Protein AF-A0A913X5A8-F1 (afdb_monomer)

Radius of gyration: 23.4 Å; Cα contacts (8 Å, |Δi|>4): 453; chains: 1; bounding box: 88×69×45 Å

Foldseek 3Di:
DDDDDDDDDDDDPDDDPDPVVVVVVCVVQLAPPDSVQAPDKDWDWAAQAVGNVDTDIAIEHEYQDPQDDVVVCPVLPPDPPQWQKKKAKDFRVVVVCCLHHFDDLVPQDLVVAFDQQDSRRWRKIWSDCDCVLPHNSVVFDVPPPHDLKIKMWIFTAGPVLVVVLVVLAAEDEPVCVVVSQVNRLCRQLPPHDNVVSCVVCVSRQKYKYFDFDDDRSHTPDTRPPTIMMIGNDPVSRSSRSNGGHYMYIYGHD

Nearest PDB structures (foldseek):
  2dff-assembly1_A  TM=2.698E-01  e=3.311E+00  Thermococcus kodakarensis KOD1
  3tca-assembly2_B  TM=2.417E-01  e=8.272E+00  Mus musculus
  1vdw-assembly1_B  TM=1.912E-01  e=5.076E+00  Pyrococcus horikoshii

Organism: Exaiptasia diaphana (NCBI:txid2652724)

Mean predicted aligned error: 9.29 Å

Solvent-accessible surface area (backbone atoms only — not comparable to full-atom values): 14338 Å² total; per-residue (Å²): 139,89,79,89,86,83,90,82,80,95,71,82,88,73,87,78,87,52,70,69,55,62,57,58,51,62,76,68,58,82,44,98,64,67,66,89,48,60,81,42,80,46,77,44,82,41,51,33,57,101,38,78,90,42,69,44,67,29,39,37,33,35,39,63,59,75,88,82,56,71,74,76,42,50,73,74,65,65,59,64,98,61,43,47,61,34,26,33,33,34,38,42,67,61,49,49,46,37,67,64,62,26,65,54,52,90,73,41,46,59,85,77,35,55,36,66,88,26,62,22,42,47,53,64,33,17,69,37,57,51,50,93,58,66,10,21,47,24,53,20,66,66,39,96,83,51,66,59,44,21,19,38,40,35,30,51,40,47,46,68,63,55,58,69,44,48,86,36,40,48,78,42,47,79,91,44,51,66,63,40,48,60,52,25,44,48,32,45,50,66,80,53,56,67,73,56,56,50,55,74,45,61,76,33,35,30,37,36,27,50,45,70,41,68,59,87,66,40,79,78,45,74,44,83,92,29,49,37,35,31,42,59,28,70,72,58,31,55,50,50,47,74,24,47,43,34,39,39,39,34,34,58,121

pLDDT: mean 83.03, std 17.66, range [28.3, 97.44]

Secondary structure (DSSP, 8-state):
------------------HHHHHHHGGG-SSSS-TT-BSSEEEEEEEETTEEEEEEEEEEEEE-SSS--GGGGTTTS---TTEEEEEEEEEHHHHHHHHHH---GGGS-GGG---SSSSS--EEEBS---TTTT-HHHHHHTSTT--SEEEEEEEEEEHHHHHHHHTTEEE--TT-HHHHHHHHHHHHSS-S-HHHHHHHTTT--EEEE--EEEETTEEEEE-TT--EEEE--HHHHHHHHHTEEEEEEEE--

Structure (mmCIF, N/CA/C/O backbone):
data_AF-A0A913X5A8-F1
#
_entry.id   AF-A0A913X5A8-F1
#
loop_
_atom_site.group_PDB
_atom_site.id
_atom_site.type_symbol
_atom_site.label_atom_id
_atom_site.label_alt_id
_atom_site.label_comp_id
_atom_site.label_asym_id
_atom_site.label_entity_id
_atom_site.label_seq_id
_atom_site.pdbx_PDB_ins_code
_atom_site.Cartn_x
_atom_site.Cartn_y
_atom_site.Cartn_z
_atom_site.occupancy
_atom_site.B_iso_or_equiv
_atom_site.auth_seq_id
_atom_site.auth_comp_id
_atom_site.auth_asym_id
_atom_site.auth_atom_id
_atom_site.pdbx_PDB_model_num
ATOM 1 N N . MET A 1 1 ? 70.054 -51.469 0.158 1.00 38.16 1 MET A N 1
ATOM 2 C CA . MET A 1 1 ? 69.053 -51.179 1.205 1.00 38.16 1 MET A CA 1
ATOM 3 C C . MET A 1 1 ? 67.739 -50.833 0.529 1.00 38.16 1 MET A C 1
ATOM 5 O O . MET A 1 1 ? 67.733 -50.028 -0.391 1.00 38.16 1 MET A O 1
ATOM 9 N N . LEU A 1 2 ? 66.689 -51.549 0.922 1.00 29.61 2 LEU A N 1
ATOM 10 C CA . LEU A 1 2 ? 65.323 -51.521 0.401 1.00 29.61 2 LEU A CA 1
ATOM 11 C C . LEU A 1 2 ? 64.505 -50.322 0.912 1.00 29.61 2 LEU A C 1
ATOM 13 O O . LEU A 1 2 ? 64.797 -49.809 1.987 1.00 29.61 2 LEU A O 1
ATOM 17 N N . SER A 1 3 ? 63.423 -50.029 0.169 1.00 28.30 3 SER A N 1
ATOM 18 C CA . SER A 1 3 ? 62.135 -49.393 0.546 1.00 28.30 3 SER A CA 1
ATOM 19 C C . SER A 1 3 ? 61.853 -48.135 -0.292 1.00 28.30 3 SER A C 1
ATOM 21 O O . SER A 1 3 ? 62.525 -47.126 -0.131 1.00 28.30 3 SER A O 1
ATOM 23 N N . ALA A 1 4 ? 60.998 -48.181 -1.330 1.00 31.98 4 ALA A N 1
ATOM 24 C CA . ALA A 1 4 ? 59.519 -48.090 -1.281 1.00 31.98 4 ALA A CA 1
ATOM 25 C C . ALA A 1 4 ? 59.065 -46.842 -0.490 1.00 31.98 4 ALA A C 1
ATOM 27 O O . ALA A 1 4 ? 59.504 -46.655 0.635 1.00 31.98 4 ALA A O 1
ATOM 28 N N . CYS A 1 5 ? 58.198 -45.931 -0.944 1.00 29.80 5 CYS A N 1
ATOM 29 C CA . CYS A 1 5 ? 56.938 -46.007 -1.695 1.00 29.80 5 CYS A CA 1
ATOM 30 C C . CYS A 1 5 ? 56.495 -44.514 -1.877 1.00 29.80 5 CYS A C 1
ATOM 32 O O . CYS A 1 5 ? 56.889 -43.690 -1.062 1.00 29.80 5 CYS A O 1
ATOM 34 N N . PHE A 1 6 ? 55.763 -43.999 -2.870 1.00 29.75 6 PHE A N 1
ATOM 35 C CA . PHE A 1 6 ? 54.337 -44.202 -3.146 1.00 29.75 6 PHE A CA 1
ATOM 36 C C . PHE A 1 6 ? 53.948 -43.268 -4.324 1.00 29.75 6 PHE A C 1
ATOM 38 O O . PHE A 1 6 ? 54.258 -42.077 -4.311 1.00 29.75 6 PHE A O 1
ATOM 45 N N . LYS A 1 7 ? 53.238 -43.789 -5.333 1.00 41.06 7 LYS A N 1
ATOM 46 C CA . LYS A 1 7 ? 52.561 -43.018 -6.399 1.00 41.06 7 LYS A CA 1
ATOM 47 C C . LYS A 1 7 ? 51.342 -42.272 -5.833 1.00 41.06 7 LYS A C 1
ATOM 49 O O . LYS A 1 7 ? 50.575 -42.893 -5.106 1.00 41.06 7 LYS A O 1
ATOM 54 N N . ARG A 1 8 ? 51.060 -41.034 -6.266 1.00 32.62 8 ARG A N 1
ATOM 55 C CA . ARG A 1 8 ? 49.700 -40.430 -6.302 1.00 32.62 8 ARG A CA 1
ATOM 56 C C . ARG A 1 8 ? 49.717 -39.209 -7.234 1.00 32.62 8 ARG A C 1
ATOM 58 O O . ARG A 1 8 ? 50.361 -38.217 -6.946 1.00 32.62 8 ARG A O 1
ATOM 65 N N . SER A 1 9 ? 49.270 -39.376 -8.477 1.00 31.27 9 SER A N 1
ATOM 66 C CA . SER A 1 9 ? 47.891 -39.150 -8.946 1.00 31.27 9 SER A CA 1
ATOM 67 C C . SER A 1 9 ? 47.577 -37.661 -9.133 1.00 31.27 9 SER A C 1
ATOM 69 O O . SER A 1 9 ? 47.145 -36.964 -8.220 1.00 31.27 9 SER A O 1
ATOM 71 N N . THR A 1 10 ? 47.779 -37.200 -10.366 1.00 39.59 10 THR A N 1
ATOM 72 C CA . THR A 1 10 ? 47.168 -36.003 -10.939 1.00 39.59 10 THR A CA 1
ATOM 73 C C . THR A 1 10 ? 45.652 -36.199 -10.975 1.00 39.59 10 THR A C 1
ATOM 75 O O . THR A 1 10 ? 45.116 -36.917 -11.818 1.00 39.59 10 THR A O 1
ATOM 78 N N . ARG A 1 11 ? 44.939 -35.574 -10.034 1.00 32.91 11 ARG A N 1
ATOM 79 C CA . ARG A 1 11 ? 43.475 -35.491 -10.047 1.00 32.91 11 ARG A CA 1
ATOM 80 C C . ARG A 1 11 ? 43.053 -34.028 -10.088 1.00 32.91 11 ARG A C 1
ATOM 82 O O . ARG A 1 11 ? 43.155 -33.295 -9.114 1.00 32.91 11 ARG A O 1
ATOM 89 N N . ILE A 1 12 ? 42.622 -33.655 -11.287 1.00 42.62 12 ILE A N 1
ATOM 90 C CA . ILE A 1 12 ? 41.703 -32.581 -11.666 1.00 42.62 12 ILE A CA 1
ATOM 91 C C . ILE A 1 12 ? 40.906 -32.041 -10.462 1.00 42.62 12 ILE A C 1
ATOM 93 O O . ILE A 1 12 ? 39.990 -32.700 -9.976 1.00 42.62 12 ILE A O 1
ATOM 97 N N . LEU A 1 13 ? 41.209 -30.815 -10.031 1.00 31.08 13 LEU A N 1
ATOM 98 C CA . LEU A 1 13 ? 40.337 -30.007 -9.175 1.00 31.08 13 LEU A CA 1
ATOM 99 C C . LEU A 1 13 ? 39.397 -29.187 -10.071 1.00 31.08 13 LEU A C 1
ATOM 101 O O . LEU A 1 13 ? 39.542 -27.982 -10.251 1.00 31.08 13 LEU A O 1
ATOM 105 N N . ARG A 1 14 ? 38.422 -29.878 -10.670 1.00 42.50 14 ARG A N 1
ATOM 106 C CA . ARG A 1 14 ? 37.129 -29.279 -11.016 1.00 42.50 14 ARG A CA 1
ATOM 107 C C . ARG A 1 14 ? 36.223 -29.453 -9.798 1.00 42.50 14 ARG A C 1
ATOM 109 O O . ARG A 1 14 ? 36.239 -30.509 -9.178 1.00 42.50 14 ARG A O 1
ATOM 116 N N . HIS A 1 15 ? 35.418 -28.430 -9.529 1.00 41.12 15 HIS A N 1
ATOM 117 C CA . HIS A 1 15 ? 34.423 -28.312 -8.456 1.00 41.12 15 HIS A CA 1
ATOM 118 C C . HIS A 1 15 ? 34.935 -27.908 -7.071 1.00 41.12 15 HIS A C 1
ATOM 120 O O . HIS A 1 15 ? 35.281 -28.738 -6.239 1.00 41.12 15 HIS A O 1
ATOM 126 N N . ARG A 1 16 ? 34.822 -26.603 -6.795 1.00 40.53 16 ARG A N 1
ATOM 127 C CA . ARG A 1 16 ? 33.947 -26.050 -5.742 1.00 40.53 16 ARG A CA 1
ATOM 128 C C . ARG A 1 16 ? 33.899 -24.524 -5.888 1.00 40.53 16 ARG A C 1
ATOM 130 O O . ARG A 1 16 ? 34.470 -23.779 -5.102 1.00 40.53 16 ARG A O 1
ATOM 137 N N . PHE A 1 17 ? 33.211 -24.058 -6.932 1.00 40.94 17 PHE A N 1
ATOM 138 C CA . PHE A 1 17 ? 32.660 -22.703 -6.921 1.00 40.94 17 PHE A CA 1
ATOM 139 C C . PHE A 1 17 ? 31.519 -22.716 -5.896 1.00 40.94 17 PHE A C 1
ATOM 141 O O . PHE A 1 17 ? 30.444 -23.257 -6.143 1.00 40.94 17 PHE A O 1
ATOM 148 N N . ASN A 1 18 ? 31.833 -22.259 -4.684 1.00 46.66 18 ASN A N 1
ATOM 149 C CA . ASN A 1 18 ? 30.954 -22.287 -3.521 1.00 46.66 18 ASN A CA 1
ATOM 150 C C . ASN A 1 18 ? 29.779 -21.316 -3.702 1.00 46.66 18 ASN A C 1
ATOM 152 O O . ASN A 1 18 ? 29.989 -20.118 -3.890 1.00 46.66 18 ASN A O 1
ATOM 156 N N . ALA A 1 19 ? 28.552 -21.813 -3.524 1.00 49.38 19 ALA A N 1
ATOM 157 C CA . ALA A 1 19 ? 27.322 -21.016 -3.434 1.00 49.38 19 ALA A CA 1
ATOM 158 C C . ALA A 1 19 ? 27.412 -19.875 -2.394 1.00 49.38 19 ALA A C 1
ATOM 160 O O . ALA A 1 19 ? 26.776 -18.833 -2.537 1.00 49.38 19 ALA A O 1
ATOM 161 N N . THR A 1 20 ? 28.279 -20.027 -1.392 1.00 48.91 20 THR A N 1
ATOM 162 C CA . THR A 1 20 ? 28.585 -19.034 -0.354 1.00 48.91 20 THR A CA 1
ATOM 163 C C . THR A 1 20 ? 29.270 -17.769 -0.891 1.00 48.91 20 THR A C 1
ATOM 165 O O . THR A 1 20 ? 29.107 -16.697 -0.312 1.00 48.91 20 THR A O 1
ATOM 168 N N . PHE A 1 21 ? 30.020 -17.853 -1.997 1.00 47.34 21 PHE A N 1
ATOM 169 C CA . PHE A 1 21 ? 30.660 -16.686 -2.620 1.00 47.34 21 PHE A CA 1
ATOM 170 C C . PHE A 1 21 ? 29.647 -15.856 -3.418 1.00 47.34 21 PHE A C 1
ATOM 172 O O . PHE A 1 21 ? 29.598 -14.638 -3.275 1.00 47.34 21 PHE A O 1
ATOM 179 N N . SER A 1 22 ? 28.750 -16.513 -4.158 1.00 46.88 22 SER A N 1
ATOM 180 C CA . SER A 1 22 ? 27.609 -15.856 -4.809 1.00 46.88 22 SER A CA 1
ATOM 181 C C . SER A 1 22 ? 26.658 -15.207 -3.796 1.00 46.88 22 SER A C 1
ATOM 183 O O . SER A 1 22 ? 26.114 -14.143 -4.067 1.00 46.88 22 SER A O 1
ATOM 185 N N . GLN A 1 23 ? 26.496 -15.796 -2.607 1.00 46.88 23 GLN A N 1
ATOM 186 C CA . GLN A 1 23 ? 25.695 -15.217 -1.524 1.00 46.88 23 GLN A CA 1
ATOM 187 C C . GLN A 1 23 ? 26.364 -13.986 -0.881 1.00 46.88 23 GLN A C 1
ATOM 189 O O . GLN A 1 23 ? 25.667 -13.039 -0.527 1.00 46.88 23 GLN A O 1
ATOM 194 N N . LYS A 1 24 ? 27.704 -13.951 -0.801 1.00 39.47 24 LYS A N 1
ATOM 195 C CA . LYS A 1 24 ? 28.478 -12.765 -0.381 1.00 39.47 24 LYS A CA 1
ATOM 196 C C . LYS A 1 24 ? 28.595 -11.680 -1.458 1.00 39.47 24 LYS A C 1
ATOM 198 O O . LYS A 1 24 ? 28.751 -10.520 -1.115 1.00 39.47 24 LYS A O 1
ATOM 203 N N . LEU A 1 25 ? 28.481 -12.002 -2.745 1.00 43.91 25 LEU A N 1
ATOM 204 C CA . LEU A 1 25 ? 28.401 -10.980 -3.800 1.00 43.91 25 LEU A CA 1
ATOM 205 C C . LEU A 1 25 ? 27.026 -10.293 -3.842 1.00 43.91 25 LEU A C 1
ATOM 207 O O . LEU A 1 25 ? 26.947 -9.101 -4.128 1.00 43.91 25 LEU A O 1
ATOM 211 N N . ARG A 1 26 ? 25.950 -10.995 -3.452 1.00 46.06 26 ARG A N 1
ATOM 212 C CA . ARG A 1 26 ? 24.616 -10.389 -3.277 1.00 46.06 26 ARG A CA 1
ATOM 213 C C . ARG A 1 26 ? 24.574 -9.312 -2.186 1.00 46.06 26 ARG A C 1
ATOM 215 O O . ARG A 1 26 ? 23.684 -8.473 -2.227 1.00 46.06 26 ARG A O 1
ATOM 222 N N . SER A 1 27 ? 25.533 -9.276 -1.254 1.00 45.47 27 SER A N 1
ATOM 223 C CA . SER A 1 27 ? 25.618 -8.197 -0.256 1.00 45.47 27 SER A CA 1
ATOM 224 C C . SER A 1 27 ? 26.239 -6.896 -0.785 1.00 45.47 27 SER A C 1
ATOM 226 O O . SER A 1 27 ? 26.357 -5.943 -0.021 1.00 45.47 27 SER A O 1
ATOM 228 N N . CYS A 1 28 ? 26.614 -6.829 -2.069 1.00 53.62 28 CYS A N 1
ATOM 229 C CA . CYS A 1 28 ? 27.176 -5.625 -2.692 1.00 53.62 28 CYS A CA 1
ATOM 230 C C . CYS A 1 28 ? 26.371 -5.099 -3.889 1.00 53.62 28 CYS A C 1
ATOM 232 O O . CYS A 1 28 ? 26.734 -4.053 -4.418 1.00 53.62 28 CYS A O 1
ATOM 234 N N . ALA A 1 29 ? 25.289 -5.771 -4.295 1.00 69.06 29 ALA A N 1
ATOM 235 C CA . ALA A 1 29 ? 24.478 -5.318 -5.422 1.00 69.06 29 ALA A CA 1
ATOM 236 C C . ALA A 1 29 ? 23.751 -4.000 -5.092 1.00 69.06 29 ALA A C 1
ATOM 238 O O . ALA A 1 29 ? 23.175 -3.819 -4.003 1.00 69.06 29 ALA A O 1
ATOM 239 N N . ARG A 1 30 ? 23.793 -3.055 -6.034 1.00 83.88 30 ARG A N 1
ATOM 240 C CA . ARG A 1 30 ? 23.154 -1.740 -5.919 1.00 83.88 30 ARG A CA 1
ATOM 241 C C . ARG A 1 30 ? 21.631 -1.825 -5.986 1.00 83.88 30 ARG A C 1
ATOM 243 O O . ARG A 1 30 ? 20.974 -1.054 -5.288 1.00 83.88 30 ARG A O 1
ATOM 250 N N . PHE A 1 31 ? 21.104 -2.754 -6.779 1.00 91.19 31 PHE A N 1
ATOM 251 C CA . PHE A 1 31 ? 19.675 -2.988 -6.985 1.00 91.19 31 PHE A CA 1
ATOM 252 C C . PHE A 1 31 ? 19.348 -4.481 -6.865 1.00 91.19 31 PHE A C 1
ATOM 254 O O . PHE A 1 31 ? 20.213 -5.314 -7.145 1.00 91.19 31 PHE A O 1
ATOM 261 N N . PRO A 1 32 ? 18.111 -4.841 -6.480 1.00 91.56 32 PRO A N 1
ATOM 262 C CA . PRO A 1 32 ? 17.716 -6.241 -6.323 1.00 91.56 32 PRO A CA 1
ATOM 263 C C . PRO A 1 32 ? 17.546 -6.990 -7.656 1.00 91.56 32 PRO A C 1
ATOM 265 O O . PRO A 1 32 ? 17.682 -8.214 -7.691 1.00 91.56 32 PRO A O 1
ATOM 268 N N . TYR A 1 33 ? 17.298 -6.278 -8.761 1.00 91.62 33 TYR A N 1
ATOM 269 C CA . TYR A 1 33 ? 17.063 -6.862 -10.086 1.00 91.62 33 TYR A CA 1
ATOM 270 C C . TYR A 1 33 ? 17.846 -6.116 -11.165 1.00 91.62 33 TYR A C 1
ATOM 272 O O . TYR A 1 33 ? 17.836 -4.892 -11.149 1.00 91.62 33 TYR A O 1
ATOM 280 N N . GLN A 1 34 ? 18.469 -6.853 -12.100 1.00 88.75 34 GLN A N 1
ATOM 281 C CA . GLN A 1 34 ? 19.196 -6.333 -13.279 1.00 88.75 34 GLN A CA 1
ATOM 282 C C . GLN A 1 34 ? 19.950 -5.028 -12.988 1.00 88.75 34 GLN A C 1
ATOM 284 O O . GLN A 1 34 ? 19.584 -3.956 -13.469 1.00 88.75 34 GLN A O 1
ATOM 289 N N . GLU A 1 35 ? 20.974 -5.120 -12.141 1.00 83.94 35 GLU A N 1
ATOM 290 C CA . GLU A 1 35 ? 21.741 -3.972 -11.647 1.00 83.94 35 GLU A CA 1
ATOM 291 C C . GLU A 1 35 ? 22.325 -3.106 -12.774 1.00 83.94 35 GLU A C 1
ATOM 293 O O . GLU A 1 35 ? 22.435 -1.890 -12.634 1.00 83.94 35 GLU A O 1
ATOM 298 N N . GLU A 1 36 ? 22.645 -3.720 -13.910 1.00 86.31 36 GLU A N 1
ATOM 299 C CA . GLU A 1 36 ? 23.131 -3.073 -15.124 1.00 86.31 36 GLU A CA 1
ATOM 300 C C . GLU A 1 36 ? 22.079 -2.203 -15.836 1.00 86.31 36 GLU A C 1
ATOM 302 O O . GLU A 1 36 ? 22.432 -1.347 -16.649 1.00 86.31 36 GLU A O 1
ATOM 307 N N . ASN A 1 37 ? 20.791 -2.402 -15.547 1.00 90.38 37 ASN A N 1
ATOM 308 C CA . ASN A 1 37 ? 19.682 -1.776 -16.258 1.00 90.38 37 ASN A CA 1
ATOM 309 C C . ASN A 1 37 ? 19.129 -0.567 -15.492 1.00 90.38 37 ASN A C 1
ATOM 311 O O . ASN A 1 37 ? 18.049 -0.600 -14.902 1.00 90.38 37 ASN A O 1
ATOM 315 N N . VAL A 1 38 ? 19.920 0.503 -15.477 1.00 91.75 38 VAL A N 1
ATOM 316 C CA . VAL A 1 38 ? 19.599 1.776 -14.820 1.00 91.75 38 VAL A CA 1
ATOM 317 C C . VAL A 1 38 ? 18.923 2.747 -15.790 1.00 91.75 38 VAL A C 1
ATOM 319 O O . VAL A 1 38 ? 19.318 2.864 -16.950 1.00 91.75 38 VAL A O 1
ATOM 322 N N . GLY A 1 39 ? 17.922 3.484 -15.300 1.00 90.38 39 GLY A N 1
ATOM 323 C CA . GLY A 1 39 ? 17.240 4.553 -16.037 1.00 90.38 39 GLY A CA 1
ATOM 324 C C . GLY A 1 39 ? 16.284 4.053 -17.121 1.00 90.38 39 GLY A C 1
ATOM 325 O O . GLY A 1 39 ? 15.746 4.849 -17.889 1.00 90.38 39 GLY A O 1
ATOM 326 N N . LYS A 1 40 ? 16.065 2.737 -17.210 1.00 91.81 40 LYS A N 1
ATOM 327 C CA . LYS A 1 40 ? 15.179 2.115 -18.195 1.00 91.81 40 LYS A CA 1
ATOM 328 C C . LYS A 1 40 ? 14.258 1.109 -17.528 1.00 91.81 40 LYS A C 1
ATOM 330 O O . LYS A 1 40 ? 14.665 0.350 -16.656 1.00 91.81 40 LYS A O 1
ATOM 335 N N . TRP A 1 41 ? 13.013 1.106 -17.989 1.00 93.31 41 TRP A N 1
ATOM 336 C CA . TRP A 1 41 ? 12.017 0.122 -17.591 1.00 93.31 41 TRP A CA 1
ATOM 337 C C . TRP A 1 41 ? 12.339 -1.246 -18.193 1.00 93.31 41 TRP A C 1
ATOM 339 O O . TRP A 1 41 ? 12.631 -1.346 -19.387 1.00 93.31 41 TRP A O 1
ATOM 349 N N . PHE A 1 42 ? 12.211 -2.292 -17.387 1.00 94.44 42 PHE A N 1
ATOM 350 C CA . PHE A 1 42 ? 12.271 -3.686 -17.818 1.00 94.44 42 PHE A CA 1
ATOM 351 C C . PHE A 1 42 ? 11.217 -4.518 -17.098 1.00 94.44 42 PHE A C 1
ATOM 353 O O . PHE A 1 42 ? 10.675 -4.101 -16.083 1.00 94.44 42 PHE A O 1
ATOM 360 N N . THR A 1 43 ? 10.911 -5.698 -17.623 1.00 95.06 43 THR A N 1
ATOM 361 C CA . THR A 1 43 ? 9.919 -6.598 -17.030 1.00 95.06 43 THR A CA 1
ATOM 362 C C . THR A 1 43 ? 10.591 -7.783 -16.361 1.00 95.06 43 THR A C 1
ATOM 364 O O . THR A 1 43 ? 11.573 -8.329 -16.874 1.00 95.06 43 THR A O 1
ATOM 367 N N . LYS A 1 44 ? 10.029 -8.231 -15.240 1.00 94.94 44 LYS A N 1
ATOM 368 C CA . LYS A 1 44 ? 10.438 -9.456 -14.563 1.00 94.94 44 LYS A CA 1
ATOM 369 C C . LYS A 1 44 ? 9.235 -10.359 -14.339 1.00 94.94 44 LYS A C 1
ATOM 371 O O . LYS A 1 44 ? 8.254 -9.945 -13.731 1.00 94.94 44 LYS A O 1
ATOM 376 N N . GLU A 1 45 ? 9.340 -11.593 -14.814 1.00 94.75 45 GLU A N 1
ATOM 377 C CA . GLU A 1 45 ? 8.390 -12.650 -14.478 1.00 94.75 45 GLU A CA 1
ATOM 378 C C . GLU A 1 45 ? 8.758 -13.238 -13.120 1.00 94.75 45 GLU A C 1
ATOM 380 O O . GLU A 1 45 ? 9.903 -13.653 -12.895 1.00 94.75 45 GLU A O 1
ATOM 385 N N . ILE A 1 46 ? 7.796 -13.224 -12.205 1.00 92.69 46 ILE A N 1
ATOM 386 C CA . ILE A 1 46 ? 7.960 -13.686 -10.830 1.00 92.69 46 ILE A CA 1
ATOM 387 C C . ILE A 1 46 ? 6.739 -14.538 -10.478 1.00 92.69 46 ILE A C 1
ATOM 389 O O . ILE A 1 46 ? 5.616 -14.115 -10.763 1.00 92.69 46 ILE A O 1
ATOM 393 N N . PRO A 1 47 ? 6.918 -15.733 -9.888 1.00 92.31 47 PRO A N 1
ATOM 394 C CA . PRO A 1 47 ? 5.802 -16.530 -9.394 1.00 92.31 47 PRO A CA 1
ATOM 395 C C . PRO A 1 47 ? 4.921 -15.725 -8.441 1.00 92.31 47 PRO A C 1
ATOM 397 O O . PRO A 1 47 ? 5.422 -14.945 -7.629 1.00 92.31 47 PRO A O 1
ATOM 400 N N . ILE A 1 48 ? 3.611 -15.921 -8.524 1.00 88.81 48 ILE A N 1
ATOM 401 C CA . ILE A 1 48 ? 2.690 -15.306 -7.576 1.00 88.81 48 ILE A CA 1
ATOM 402 C C . ILE A 1 48 ? 2.888 -16.003 -6.215 1.00 88.81 48 ILE A C 1
ATOM 404 O O . ILE A 1 48 ? 2.835 -17.236 -6.136 1.00 88.81 48 ILE A O 1
ATOM 408 N N . PRO A 1 49 ? 3.119 -15.251 -5.124 1.00 84.12 49 PRO A N 1
ATOM 409 C CA . PRO A 1 49 ? 3.109 -15.777 -3.771 1.00 84.12 49 PRO A CA 1
ATOM 410 C C . PRO A 1 49 ? 1.837 -16.587 -3.528 1.00 84.12 49 PRO A C 1
ATOM 412 O O . PRO A 1 49 ? 0.741 -16.175 -3.900 1.00 84.12 49 PRO A O 1
ATOM 415 N N . HIS A 1 50 ? 1.985 -17.765 -2.925 1.00 80.50 50 HIS A N 1
ATOM 416 C CA . HIS A 1 50 ? 0.883 -18.700 -2.655 1.00 80.50 50 HIS A CA 1
ATOM 417 C C . HIS A 1 50 ? 0.205 -19.323 -3.893 1.00 80.50 50 HIS A C 1
ATOM 419 O O . HIS A 1 50 ? -0.727 -20.108 -3.731 1.00 80.50 50 HIS A O 1
ATOM 425 N N . ASP A 1 51 ? 0.688 -19.047 -5.108 1.00 85.31 51 ASP A N 1
ATOM 426 C CA . ASP A 1 51 ? 0.200 -19.642 -6.356 1.00 85.31 51 ASP A CA 1
ATOM 427 C C . ASP A 1 51 ? 1.373 -19.871 -7.335 1.00 85.31 51 ASP A C 1
ATOM 429 O O . ASP A 1 51 ? 1.514 -19.172 -8.341 1.00 85.31 51 ASP A O 1
ATOM 433 N N . PRO A 1 52 ? 2.264 -20.841 -7.042 1.00 78.06 52 PRO A N 1
ATOM 434 C CA . PRO A 1 52 ? 3.531 -21.003 -7.759 1.00 78.06 52 PRO A CA 1
ATOM 435 C C . PRO A 1 52 ? 3.368 -21.484 -9.208 1.00 78.06 52 PRO A C 1
ATOM 437 O O . PRO A 1 52 ? 4.347 -21.522 -9.951 1.00 78.06 52 PRO A O 1
ATOM 440 N N . PHE A 1 53 ? 2.157 -21.878 -9.609 1.00 86.31 53 PHE A N 1
ATOM 441 C CA . PHE A 1 53 ? 1.844 -22.289 -10.977 1.00 86.31 53 PHE A CA 1
ATOM 442 C C . PHE A 1 53 ? 1.573 -21.100 -11.899 1.00 86.31 53 PHE A C 1
ATOM 444 O O . PHE A 1 53 ? 1.603 -21.257 -13.119 1.00 86.31 53 PHE A O 1
ATOM 451 N N . HIS A 1 54 ? 1.343 -19.918 -11.327 1.00 87.88 54 HIS A N 1
ATOM 452 C CA . HIS A 1 54 ? 1.125 -18.688 -12.064 1.00 87.88 54 HIS A CA 1
ATOM 453 C C . HIS A 1 54 ? 2.291 -17.730 -11.839 1.00 87.88 54 HIS A C 1
ATOM 455 O O . HIS A 1 54 ? 2.817 -17.585 -10.735 1.00 87.88 54 HIS A O 1
ATOM 461 N N . VAL A 1 55 ? 2.688 -17.051 -12.908 1.00 91.69 55 VAL A N 1
ATOM 462 C CA . VAL A 1 55 ? 3.662 -15.961 -12.858 1.00 91.69 55 VAL A CA 1
ATOM 463 C C . VAL A 1 55 ? 2.943 -14.646 -13.107 1.00 91.69 55 VAL A C 1
ATOM 465 O O . VAL A 1 55 ? 2.011 -14.578 -13.908 1.00 91.69 55 VAL A O 1
ATOM 468 N N . ARG A 1 56 ? 3.387 -13.597 -12.423 1.00 92.69 56 ARG A N 1
ATOM 469 C CA . ARG A 1 56 ? 3.043 -12.214 -12.744 1.00 92.69 56 ARG A CA 1
ATOM 470 C C . ARG A 1 56 ? 4.230 -11.533 -13.406 1.00 92.69 56 ARG A C 1
ATOM 472 O O . ARG A 1 56 ? 5.386 -11.836 -13.104 1.00 92.69 56 ARG A O 1
ATOM 479 N N . THR A 1 57 ? 3.928 -10.579 -14.271 1.00 94.06 57 THR A N 1
ATOM 480 C CA . THR A 1 57 ? 4.927 -9.718 -14.899 1.00 94.06 57 THR A CA 1
ATOM 481 C C . THR A 1 57 ? 4.945 -8.388 -14.170 1.00 94.06 57 THR A C 1
ATOM 483 O O . THR A 1 57 ? 3.942 -7.683 -14.166 1.00 94.06 57 THR A O 1
ATOM 486 N N . ILE A 1 58 ? 6.084 -8.044 -13.575 1.00 94.56 58 ILE A N 1
ATOM 487 C CA . ILE A 1 58 ? 6.276 -6.777 -12.864 1.00 94.56 58 ILE A CA 1
ATOM 488 C C . ILE A 1 58 ? 7.169 -5.870 -13.700 1.00 94.56 58 ILE A C 1
ATOM 490 O O . ILE A 1 58 ? 8.234 -6.297 -14.158 1.00 94.56 58 ILE A O 1
ATOM 494 N N . ASN A 1 59 ? 6.763 -4.615 -13.878 1.00 95.31 59 ASN A N 1
ATOM 495 C CA . ASN A 1 59 ? 7.609 -3.589 -14.478 1.00 95.31 59 ASN A CA 1
ATOM 496 C C . ASN A 1 59 ? 8.560 -3.024 -13.421 1.00 95.31 59 ASN A C 1
ATOM 498 O O . ASN A 1 59 ? 8.142 -2.621 -12.341 1.00 95.31 59 ASN A O 1
ATOM 502 N N . ILE A 1 60 ? 9.848 -2.968 -13.723 1.00 95.31 60 ILE A N 1
ATOM 503 C CA . ILE A 1 60 ? 10.883 -2.530 -12.793 1.00 9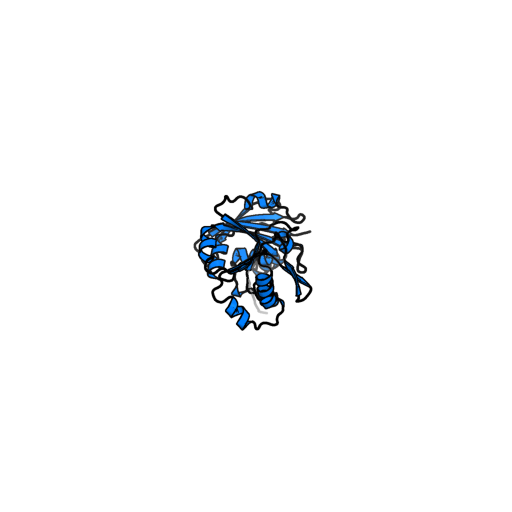5.31 60 ILE A CA 1
ATOM 504 C C . ILE A 1 60 ? 11.667 -1.376 -13.408 1.00 95.31 60 ILE A C 1
ATOM 506 O O . ILE A 1 60 ? 12.011 -1.405 -14.592 1.00 95.31 60 ILE A O 1
ATOM 510 N N . LEU A 1 61 ? 11.960 -0.372 -12.584 1.00 94.31 61 LEU A N 1
ATOM 511 C CA . LEU A 1 61 ? 12.845 0.739 -12.908 1.00 94.31 61 LEU A CA 1
ATOM 512 C C . LEU A 1 61 ? 13.883 0.913 -11.798 1.00 94.31 61 LEU A C 1
ATOM 514 O O . LEU A 1 61 ? 13.532 1.140 -10.642 1.00 94.31 61 LEU A O 1
ATOM 518 N N . ASN A 1 62 ? 15.161 0.861 -12.165 1.00 94.25 62 ASN A N 1
ATOM 519 C CA . ASN A 1 62 ? 16.264 1.176 -11.263 1.00 94.25 62 ASN A CA 1
ATOM 520 C C . ASN A 1 62 ? 16.748 2.606 -11.510 1.00 94.25 62 ASN A C 1
ATOM 522 O O . ASN A 1 62 ? 17.085 2.955 -12.643 1.00 94.25 62 ASN A O 1
ATOM 526 N N . LEU A 1 63 ? 16.838 3.416 -10.458 1.00 91.81 63 LEU A N 1
ATOM 527 C CA . LEU A 1 63 ? 17.275 4.807 -10.524 1.00 91.81 63 LEU A CA 1
ATOM 528 C C . LEU A 1 63 ? 18.432 5.090 -9.579 1.00 91.81 63 LEU A C 1
ATOM 530 O O . LEU A 1 63 ? 18.483 4.663 -8.424 1.00 91.81 63 LEU A O 1
ATOM 534 N N . THR A 1 64 ? 19.362 5.876 -10.095 1.00 87.50 64 THR A N 1
ATOM 535 C CA . THR A 1 64 ? 20.573 6.316 -9.401 1.00 87.50 64 THR A CA 1
ATOM 536 C C . THR A 1 64 ? 20.513 7.786 -9.011 1.00 87.50 64 THR A C 1
ATOM 538 O O . THR A 1 64 ? 21.424 8.283 -8.357 1.00 87.50 64 THR A O 1
ATOM 541 N N . GLU A 1 65 ? 19.466 8.469 -9.467 1.00 72.50 65 GLU A N 1
ATOM 542 C CA . GLU A 1 65 ? 19.251 9.903 -9.338 1.00 72.50 65 GLU A CA 1
ATOM 543 C C . GLU A 1 65 ? 18.514 10.251 -8.033 1.00 72.50 65 GLU A C 1
ATOM 545 O O . GLU A 1 65 ? 18.286 9.400 -7.167 1.00 72.50 65 GLU A O 1
ATOM 550 N N . LYS A 1 66 ? 18.171 11.536 -7.871 1.00 73.75 66 LYS A N 1
ATOM 551 C CA . LYS A 1 66 ? 17.344 12.029 -6.761 1.00 73.75 66 LYS A CA 1
ATOM 552 C C . LYS A 1 66 ? 15.942 11.394 -6.776 1.00 73.75 66 LYS A C 1
ATOM 554 O O . LYS A 1 66 ? 15.597 10.633 -7.672 1.00 73.75 66 LYS A O 1
ATOM 559 N N . CYS A 1 67 ? 15.168 11.691 -5.725 1.00 78.75 67 CYS A N 1
ATOM 560 C CA . CYS A 1 67 ? 13.779 11.253 -5.561 1.00 78.75 67 CYS A CA 1
ATOM 561 C C . CYS A 1 67 ? 13.012 11.356 -6.895 1.00 78.75 67 CYS A C 1
ATOM 563 O O . CYS A 1 67 ? 13.038 12.437 -7.485 1.00 78.75 67 CYS A O 1
ATOM 565 N N . PRO A 1 68 ? 12.365 10.274 -7.359 1.00 86.00 68 PRO A N 1
ATOM 566 C CA . PRO A 1 68 ? 11.608 10.298 -8.598 1.00 86.00 68 PRO A CA 1
ATOM 567 C C . PRO A 1 68 ? 10.381 11.201 -8.457 1.00 86.00 68 PRO A C 1
ATOM 569 O O . PRO A 1 68 ? 9.895 11.430 -7.349 1.00 86.00 68 PRO A O 1
ATOM 572 N N . ASP A 1 69 ? 9.905 11.702 -9.588 1.00 85.94 69 ASP A N 1
ATOM 573 C CA . ASP A 1 69 ? 8.717 12.544 -9.726 1.00 85.94 69 ASP A CA 1
ATOM 574 C C . ASP A 1 69 ? 7.535 11.757 -10.311 1.00 85.94 69 ASP A C 1
ATOM 576 O O . ASP A 1 69 ? 7.662 10.583 -10.658 1.00 85.94 69 ASP A O 1
ATOM 580 N N . ALA A 1 70 ? 6.372 12.397 -10.441 1.00 83.62 70 ALA A N 1
ATOM 581 C CA . ALA A 1 70 ? 5.184 11.766 -11.016 1.00 83.62 70 ALA A CA 1
ATOM 582 C C . ALA A 1 70 ? 5.399 11.273 -12.463 1.00 83.62 70 ALA A C 1
ATOM 584 O O . ALA A 1 70 ? 4.898 10.206 -12.832 1.00 83.62 70 ALA A O 1
ATOM 585 N N . ASP A 1 71 ? 6.198 11.985 -13.264 1.00 85.81 71 ASP A N 1
ATOM 586 C CA . ASP A 1 71 ? 6.492 11.622 -14.656 1.00 85.81 71 ASP A CA 1
ATOM 587 C C . ASP A 1 71 ? 7.218 10.278 -14.759 1.00 85.81 71 ASP A C 1
ATOM 589 O O . ASP A 1 71 ? 6.929 9.471 -15.654 1.00 85.81 71 ASP A O 1
ATOM 593 N N . THR A 1 72 ? 8.084 9.979 -13.790 1.00 85.75 72 THR A N 1
ATOM 594 C CA . THR A 1 72 ? 8.727 8.668 -13.642 1.00 85.75 72 THR A CA 1
ATOM 595 C C . THR A 1 72 ? 7.693 7.540 -13.587 1.00 85.75 72 THR A C 1
ATOM 597 O O . THR A 1 72 ? 7.877 6.492 -14.212 1.00 85.75 72 THR A O 1
ATOM 600 N N . PHE A 1 73 ? 6.575 7.764 -12.894 1.00 86.06 73 PHE A N 1
ATOM 601 C CA . PHE A 1 73 ? 5.501 6.787 -12.711 1.00 86.06 73 PHE A CA 1
ATOM 602 C C . PHE A 1 73 ? 4.424 6.865 -13.792 1.00 86.06 73 PHE A C 1
ATOM 604 O O . PHE A 1 73 ? 3.506 6.054 -13.770 1.00 86.06 73 PHE A O 1
ATOM 611 N N . SER A 1 74 ? 4.535 7.749 -14.787 1.00 81.25 74 SER A N 1
ATOM 612 C CA . SER A 1 74 ? 3.520 7.940 -15.838 1.00 81.25 74 SER A CA 1
ATOM 613 C C . SER A 1 74 ? 3.101 6.650 -16.561 1.00 81.25 74 SER A C 1
ATOM 615 O O . SER A 1 74 ? 1.954 6.519 -16.979 1.00 81.25 74 SER A O 1
ATOM 617 N N . LYS A 1 75 ? 3.996 5.660 -16.699 1.00 72.12 75 LYS A N 1
ATOM 618 C CA . LYS A 1 75 ? 3.649 4.324 -17.227 1.00 72.12 75 LYS A CA 1
ATOM 619 C C . LYS A 1 75 ? 2.826 3.489 -16.243 1.00 72.12 75 LYS A C 1
ATOM 621 O O . LYS A 1 75 ? 1.895 2.808 -16.664 1.00 72.12 75 LYS A O 1
ATOM 626 N N . ALA A 1 76 ? 3.161 3.548 -14.958 1.00 70.00 76 ALA A N 1
ATOM 627 C CA . ALA A 1 76 ? 2.461 2.842 -13.889 1.00 70.00 76 ALA A CA 1
ATOM 628 C C . ALA A 1 76 ? 1.129 3.525 -13.523 1.00 70.00 76 ALA A C 1
ATOM 630 O O . ALA A 1 76 ? 0.183 2.856 -13.136 1.00 70.00 76 ALA A O 1
ATOM 631 N N . LEU A 1 77 ? 1.011 4.835 -13.737 1.00 74.06 77 LEU A N 1
ATOM 632 C CA . LEU A 1 77 ? -0.209 5.623 -13.544 1.00 74.06 77 LEU A CA 1
ATOM 633 C C . LEU A 1 77 ? -1.240 5.429 -14.666 1.00 74.06 77 LEU A C 1
ATOM 635 O O . LEU A 1 77 ? -2.396 5.813 -14.523 1.00 74.06 77 LEU A O 1
ATOM 639 N N . LYS A 1 78 ? -0.856 4.804 -15.786 1.00 68.88 78 LYS A N 1
ATOM 640 C CA . LYS A 1 78 ? -1.802 4.408 -16.833 1.00 68.88 78 LYS A CA 1
ATOM 641 C C . LYS A 1 78 ? -2.603 3.190 -16.372 1.00 68.88 78 LYS A C 1
ATOM 643 O O . LYS A 1 78 ? -2.163 2.045 -16.494 1.00 68.88 78 LYS A O 1
ATOM 648 N N . GLY A 1 79 ? -3.799 3.458 -15.874 1.00 59.62 79 GLY A N 1
ATOM 649 C CA . GLY A 1 79 ? -4.896 2.519 -15.689 1.00 59.62 79 GLY A CA 1
ATOM 650 C C . GLY A 1 79 ? -6.169 3.331 -15.866 1.00 59.62 79 GLY A C 1
ATOM 651 O O . GLY A 1 79 ? -6.304 4.369 -15.235 1.00 59.62 79 GLY A O 1
ATOM 652 N N . GLY A 1 80 ? -7.046 2.943 -16.794 1.00 64.81 80 GLY A N 1
ATOM 653 C CA . GLY A 1 80 ? -8.343 3.616 -16.924 1.00 64.81 80 GLY A CA 1
ATOM 654 C C . GLY A 1 80 ? -9.181 3.456 -15.650 1.00 64.81 80 GLY A C 1
ATOM 655 O O . GLY A 1 80 ? -8.769 2.758 -14.725 1.00 64.81 80 GLY A O 1
ATOM 656 N N . ASP A 1 81 ? -10.392 4.009 -15.650 1.00 76.88 81 ASP A N 1
ATOM 657 C CA . ASP A 1 81 ? -11.309 4.098 -14.493 1.00 76.88 81 ASP A CA 1
ATOM 658 C C . ASP A 1 81 ? -11.747 2.752 -13.863 1.00 76.88 81 ASP A C 1
ATOM 660 O O . ASP A 1 81 ? -12.621 2.717 -13.001 1.00 76.88 81 ASP A O 1
ATOM 664 N N . VAL A 1 82 ? -11.171 1.625 -14.290 1.00 88.62 82 VAL A N 1
ATOM 665 C CA . VAL A 1 82 ? -11.464 0.262 -13.818 1.00 88.62 82 VAL A CA 1
ATOM 666 C C . VAL A 1 82 ? -10.497 -0.236 -12.736 1.00 88.62 82 VAL A C 1
ATOM 668 O O . VAL A 1 82 ? -10.745 -1.288 -12.143 1.00 88.62 82 VAL A O 1
ATOM 671 N N . PHE A 1 83 ? -9.405 0.492 -12.477 1.00 91.62 83 PHE A N 1
ATOM 672 C CA . PHE A 1 83 ? -8.433 0.162 -11.433 1.00 91.62 83 PHE A CA 1
ATOM 673 C C . PHE A 1 83 ? -8.284 1.293 -10.421 1.00 91.62 83 PHE A C 1
ATOM 675 O O . PHE A 1 83 ? -8.209 2.466 -10.785 1.00 91.62 83 PHE A O 1
ATOM 682 N N . ARG A 1 84 ? -8.086 0.909 -9.163 1.00 92.50 84 ARG A N 1
ATOM 683 C CA . ARG A 1 84 ? -7.550 1.759 -8.108 1.00 92.50 84 ARG A CA 1
ATOM 684 C C . ARG A 1 84 ? -6.031 1.607 -8.080 1.00 92.50 84 ARG A C 1
ATOM 686 O O . ARG A 1 84 ? -5.517 0.503 -7.875 1.00 92.50 84 ARG A O 1
ATOM 693 N N . VAL A 1 85 ? -5.312 2.704 -8.308 1.00 94.00 85 VAL A N 1
ATOM 694 C CA . VAL A 1 85 ? -3.843 2.730 -8.248 1.00 94.00 85 VAL A CA 1
ATOM 695 C C . VAL A 1 85 ? -3.411 3.097 -6.835 1.00 94.00 85 VAL A C 1
ATOM 697 O O . VAL A 1 85 ? -3.804 4.137 -6.315 1.00 94.00 85 VAL A O 1
ATOM 700 N N . LEU A 1 86 ? -2.615 2.232 -6.213 1.00 95.69 86 LEU A N 1
ATOM 701 C CA . LEU A 1 86 ? -2.156 2.388 -4.838 1.00 95.69 86 LEU A CA 1
ATOM 702 C C . LEU A 1 86 ? -0.639 2.237 -4.758 1.00 95.69 86 LEU A C 1
ATOM 704 O O . LEU A 1 86 ? -0.045 1.393 -5.430 1.00 95.69 86 LEU A O 1
ATOM 708 N N . PHE A 1 87 ? -0.017 3.033 -3.900 1.00 96.44 87 PHE A N 1
ATOM 709 C CA . PHE A 1 87 ? 1.426 3.104 -3.738 1.00 96.44 87 PHE A CA 1
ATOM 710 C C . PHE A 1 87 ? 1.852 2.678 -2.341 1.00 96.44 87 PHE A C 1
ATOM 712 O O . PHE A 1 87 ? 1.200 3.012 -1.354 1.00 96.44 87 PHE A O 1
ATOM 719 N N . HIS A 1 88 ? 2.989 1.994 -2.258 1.00 96.38 88 HIS A N 1
ATOM 720 C CA . HIS A 1 88 ? 3.657 1.678 -0.999 1.00 96.38 88 HIS A CA 1
ATOM 721 C C . HIS A 1 88 ? 5.114 2.139 -1.068 1.00 96.38 88 HIS A C 1
ATOM 723 O O . HIS A 1 88 ? 5.902 1.606 -1.852 1.00 96.38 88 HIS A O 1
ATOM 729 N N . GLY A 1 89 ? 5.459 3.150 -0.270 1.00 94.31 89 GLY A N 1
ATOM 730 C CA . GLY A 1 89 ? 6.830 3.634 -0.118 1.00 94.31 89 GLY A CA 1
ATOM 731 C C . GLY A 1 89 ? 7.567 2.858 0.969 1.00 94.31 89 GLY A C 1
ATOM 732 O O . GLY A 1 89 ? 7.057 2.724 2.077 1.00 94.31 89 GLY A O 1
ATOM 733 N N . THR A 1 90 ? 8.751 2.332 0.660 1.00 93.12 90 THR A N 1
ATOM 734 C CA . THR A 1 90 ? 9.524 1.474 1.571 1.00 93.12 90 THR A CA 1
ATOM 735 C C . THR A 1 90 ? 11.003 1.423 1.177 1.00 93.12 90 THR A C 1
ATOM 737 O O . THR A 1 90 ? 11.428 2.110 0.251 1.00 93.12 90 THR A O 1
ATOM 740 N N . ASP A 1 91 ? 11.805 0.604 1.854 1.00 91.81 91 ASP A N 1
ATOM 741 C CA . ASP A 1 91 ? 13.195 0.344 1.476 1.00 91.81 91 ASP A CA 1
ATOM 742 C C . ASP A 1 91 ? 13.320 -0.772 0.416 1.00 91.81 91 ASP A C 1
ATOM 744 O O . ASP A 1 91 ? 12.422 -1.595 0.228 1.00 91.81 91 ASP A O 1
ATOM 748 N N . GLN A 1 92 ? 14.458 -0.841 -0.287 1.00 92.50 92 GLN A N 1
ATOM 749 C CA . GLN A 1 92 ? 14.647 -1.837 -1.357 1.00 92.50 92 GLN A CA 1
ATOM 750 C C . GLN A 1 92 ? 14.543 -3.290 -0.880 1.00 92.50 92 GLN A C 1
ATOM 752 O O . GLN A 1 92 ? 14.090 -4.143 -1.642 1.00 92.50 92 GLN A O 1
ATOM 757 N N . LYS A 1 93 ? 14.992 -3.593 0.343 1.00 91.44 93 LYS A N 1
ATOM 758 C CA . LYS A 1 93 ? 14.982 -4.957 0.884 1.00 91.44 93 LYS A CA 1
ATOM 759 C C . LYS A 1 93 ? 13.548 -5.383 1.186 1.00 91.44 93 LYS A C 1
ATOM 761 O O . LYS A 1 93 ? 13.164 -6.492 0.828 1.00 91.44 93 LYS A O 1
ATOM 766 N N . SER A 1 94 ? 12.771 -4.502 1.803 1.00 91.81 94 SER A N 1
ATOM 767 C CA . SER A 1 94 ? 11.356 -4.711 2.101 1.00 91.81 94 SER A CA 1
ATOM 768 C C . SER A 1 94 ? 10.535 -4.825 0.813 1.00 91.81 94 SER A C 1
ATOM 770 O O . SER A 1 94 ? 9.761 -5.766 0.661 1.00 91.81 94 SER A O 1
ATOM 772 N N . ALA A 1 95 ? 10.782 -3.962 -0.178 1.00 95.44 95 ALA A N 1
ATOM 773 C CA . ALA A 1 95 ? 10.157 -4.069 -1.498 1.00 95.44 95 ALA A CA 1
ATOM 774 C C . ALA A 1 95 ? 10.488 -5.392 -2.208 1.00 95.44 95 ALA A C 1
ATOM 776 O O . ALA A 1 95 ? 9.590 -6.032 -2.753 1.00 95.44 95 ALA A O 1
ATOM 777 N N . GLN A 1 96 ? 11.754 -5.824 -2.186 1.00 95.44 96 GLN A N 1
ATOM 778 C CA . GLN A 1 96 ? 12.155 -7.120 -2.737 1.00 95.44 96 GLN A CA 1
ATOM 779 C C . GLN A 1 96 ? 11.439 -8.278 -2.029 1.00 95.44 96 GLN A C 1
ATOM 781 O O . GLN A 1 96 ? 10.949 -9.186 -2.696 1.00 95.44 96 GLN A O 1
ATOM 786 N N . ASP A 1 97 ? 11.347 -8.244 -0.698 1.00 94.25 97 ASP A N 1
ATOM 787 C CA . ASP A 1 97 ? 10.646 -9.278 0.063 1.00 94.25 97 ASP A CA 1
ATOM 788 C C . ASP A 1 97 ? 9.156 -9.345 -0.301 1.00 94.25 97 ASP A C 1
ATOM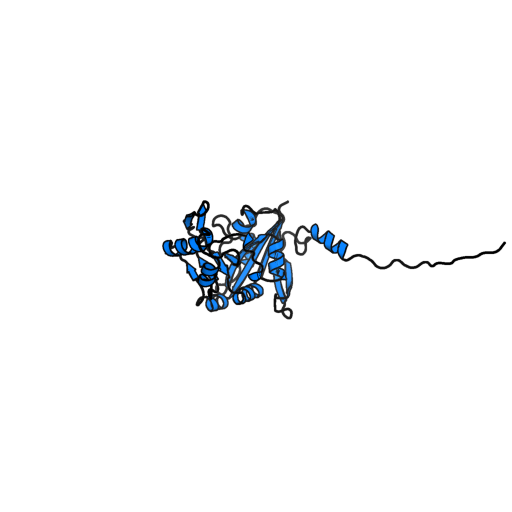 790 O O . ASP A 1 97 ? 8.652 -10.440 -0.531 1.00 94.25 97 ASP A O 1
ATOM 794 N N . ILE A 1 98 ? 8.477 -8.203 -0.454 1.00 95.62 98 ILE A N 1
ATOM 795 C CA . ILE A 1 98 ? 7.075 -8.144 -0.907 1.00 95.62 98 ILE A CA 1
ATOM 796 C C . ILE A 1 98 ? 6.937 -8.704 -2.331 1.00 95.62 98 ILE A C 1
ATOM 798 O O . ILE A 1 98 ? 6.040 -9.494 -2.621 1.00 95.62 98 ILE A O 1
ATOM 802 N N . ILE A 1 99 ? 7.851 -8.345 -3.233 1.00 96.06 99 ILE A N 1
ATOM 803 C CA . ILE A 1 99 ? 7.847 -8.842 -4.613 1.00 96.06 99 ILE A CA 1
ATOM 804 C C . ILE A 1 99 ? 8.071 -10.358 -4.679 1.00 96.06 99 ILE A C 1
ATOM 806 O O . ILE A 1 99 ? 7.495 -11.012 -5.543 1.00 96.06 99 ILE A O 1
ATOM 810 N N . GLU A 1 100 ? 8.910 -10.932 -3.826 1.00 94.12 100 GLU A N 1
ATOM 811 C CA . GLU A 1 100 ? 9.254 -12.358 -3.896 1.00 94.12 100 GLU A CA 1
ATOM 812 C C . GLU A 1 100 ? 8.321 -13.233 -3.058 1.00 94.12 100 GLU A C 1
ATOM 814 O O . GLU A 1 100 ? 8.044 -14.372 -3.429 1.00 94.12 100 GLU A O 1
ATOM 819 N N . ASN A 1 101 ? 7.828 -12.706 -1.938 1.00 93.38 101 ASN A N 1
ATOM 820 C CA . ASN A 1 101 ? 7.129 -13.479 -0.915 1.00 93.38 101 ASN A CA 1
ATOM 821 C C . ASN A 1 101 ? 5.718 -12.979 -0.598 1.00 93.38 101 ASN A C 1
ATOM 823 O O . ASN A 1 101 ? 5.038 -13.623 0.200 1.00 93.38 101 ASN A O 1
ATOM 827 N N . GLY A 1 102 ? 5.294 -11.876 -1.210 1.00 94.19 102 GLY A N 1
ATOM 828 C CA . GLY A 1 102 ? 3.979 -11.279 -1.018 1.00 94.19 102 GLY A CA 1
ATOM 829 C C . GLY A 1 102 ? 3.859 -10.413 0.230 1.00 94.19 102 GLY A C 1
ATOM 830 O O . GLY A 1 102 ? 4.778 -10.309 1.050 1.00 94.19 102 GLY A O 1
ATOM 831 N N . VAL A 1 103 ? 2.700 -9.779 0.365 1.00 93.69 103 VAL A N 1
ATOM 832 C CA . VAL A 1 103 ? 2.297 -9.028 1.552 1.00 93.69 103 VAL A CA 1
ATOM 833 C C . VAL A 1 103 ? 1.938 -10.021 2.658 1.00 93.69 103 VAL A C 1
ATOM 835 O O . VAL A 1 103 ? 0.919 -10.700 2.593 1.00 93.69 103 VAL A O 1
ATOM 838 N N . ARG A 1 104 ? 2.790 -10.103 3.684 1.00 90.62 104 ARG A N 1
ATOM 839 C CA . ARG A 1 104 ? 2.673 -11.056 4.799 1.00 90.62 104 ARG A CA 1
ATOM 840 C C . ARG A 1 104 ? 2.396 -10.320 6.103 1.00 90.62 104 ARG A C 1
ATOM 842 O O . ARG A 1 104 ? 3.334 -9.803 6.715 1.00 90.62 104 ARG A O 1
ATOM 849 N N . LEU A 1 105 ? 1.127 -10.243 6.507 1.00 90.38 105 LEU A N 1
ATOM 850 C CA . LEU A 1 105 ? 0.729 -9.461 7.684 1.00 90.38 105 LEU A CA 1
ATOM 851 C C . LEU A 1 105 ? 1.248 -10.090 8.986 1.00 90.38 105 LEU A C 1
ATOM 853 O O . LEU A 1 105 ? 1.580 -9.371 9.926 1.00 90.38 105 LEU A O 1
ATOM 857 N N . ASP A 1 106 ? 1.414 -11.415 9.018 1.00 83.56 106 ASP A N 1
ATOM 858 C CA . ASP A 1 106 ? 2.012 -12.174 10.126 1.00 83.56 106 ASP A CA 1
ATOM 859 C C . ASP A 1 106 ? 3.474 -11.804 10.430 1.00 83.56 106 ASP A C 1
ATOM 861 O O . ASP A 1 106 ? 3.946 -12.005 11.552 1.00 83.56 106 ASP A O 1
ATOM 865 N N . LYS A 1 107 ? 4.199 -11.265 9.443 1.00 80.62 107 LYS A N 1
ATOM 866 C CA . LYS A 1 107 ? 5.600 -10.837 9.587 1.00 80.62 107 LYS A CA 1
ATOM 867 C C . LYS A 1 107 ? 5.765 -9.353 9.866 1.00 80.62 107 LYS A C 1
ATOM 869 O O . LYS A 1 107 ? 6.890 -8.906 10.087 1.00 80.62 107 LYS A O 1
ATOM 874 N N . LEU A 1 108 ? 4.678 -8.591 9.845 1.00 77.06 108 LEU A N 1
ATOM 875 C CA . LEU A 1 108 ? 4.710 -7.201 10.264 1.00 77.06 108 LEU A CA 1
ATOM 876 C C . LEU A 1 108 ? 4.873 -7.178 11.789 1.00 77.06 108 LEU A C 1
ATOM 878 O O . LEU A 1 108 ? 4.118 -7.803 12.537 1.00 77.06 108 LEU A O 1
ATOM 882 N N . HIS A 1 109 ? 5.959 -6.556 12.242 1.00 62.47 109 HIS A N 1
ATOM 883 C CA . HIS A 1 109 ? 6.385 -6.626 13.632 1.00 62.47 109 HIS A CA 1
ATOM 884 C C . HIS A 1 109 ? 5.732 -5.521 14.458 1.00 62.47 109 HIS A C 1
ATOM 886 O O . HIS A 1 109 ? 5.852 -4.349 14.127 1.00 62.47 109 HIS A O 1
ATOM 892 N N . SER A 1 110 ? 5.212 -5.869 15.637 1.00 57.12 110 SER A N 1
ATOM 893 C CA . SER A 1 110 ? 4.781 -4.894 16.653 1.00 57.12 110 SER A CA 1
ATOM 894 C C . SER A 1 110 ? 5.902 -3.948 17.121 1.00 57.12 110 SER A C 1
ATOM 896 O O . SER A 1 110 ? 5.635 -2.957 17.794 1.00 57.12 110 SER A O 1
ATOM 898 N N . GLU A 1 111 ? 7.161 -4.256 16.789 1.00 52.91 111 GLU A N 1
ATOM 899 C CA . GLU A 1 111 ? 8.333 -3.416 17.057 1.00 52.91 111 GLU A CA 1
ATOM 900 C C . GLU A 1 111 ? 8.373 -2.135 16.206 1.00 52.91 111 GLU A C 1
ATOM 902 O O . GLU A 1 111 ? 9.044 -1.183 16.604 1.00 52.91 111 GLU A O 1
ATOM 907 N N . THR A 1 112 ? 7.632 -2.057 15.087 1.00 60.91 112 THR A N 1
ATOM 908 C CA . THR A 1 112 ? 7.437 -0.788 14.351 1.00 60.91 112 THR A CA 1
ATOM 909 C C . THR A 1 112 ? 6.625 0.226 15.161 1.00 60.91 112 THR A C 1
ATOM 911 O O . THR A 1 112 ? 6.663 1.425 14.880 1.00 60.91 112 THR A O 1
ATOM 914 N N . GLY A 1 113 ? 5.967 -0.239 16.227 1.00 67.12 113 GLY A N 1
ATOM 915 C CA . GLY A 1 113 ? 5.171 0.569 17.128 1.00 67.12 113 GLY A CA 1
ATOM 916 C C . GLY A 1 113 ? 3.755 0.814 16.605 1.00 67.12 113 GLY A C 1
ATOM 917 O O . GLY A 1 113 ? 3.348 0.287 15.570 1.00 67.12 113 GLY A O 1
ATOM 918 N N . PRO A 1 114 ? 2.959 1.587 17.353 1.00 76.44 114 PRO A N 1
ATOM 919 C CA . PRO A 1 114 ? 1.599 1.898 16.952 1.00 76.44 114 PRO A CA 1
ATOM 920 C C . PRO A 1 114 ? 1.576 2.801 15.721 1.00 76.44 114 PRO A C 1
ATOM 922 O O . PRO A 1 114 ? 2.283 3.809 15.682 1.00 76.44 114 PRO A O 1
ATOM 925 N N . GLU A 1 115 ? 0.706 2.483 14.769 1.00 86.94 115 GLU A N 1
ATOM 926 C CA . GLU A 1 115 ? 0.412 3.251 13.556 1.00 86.94 115 GLU A CA 1
ATOM 927 C C . GLU A 1 115 ? -1.001 3.847 13.640 1.00 86.94 115 GLU A C 1
ATOM 929 O O . GLU A 1 115 ? -1.674 3.707 14.661 1.00 86.94 115 GLU A O 1
ATOM 934 N N . ASP A 1 116 ? -1.451 4.562 12.606 1.00 89.94 116 ASP A N 1
ATOM 935 C CA . ASP A 1 116 ? -2.744 5.257 12.657 1.00 89.94 116 ASP A CA 1
ATOM 936 C C . ASP A 1 116 ? -3.914 4.273 12.785 1.00 89.94 116 ASP A C 1
ATOM 938 O O . ASP A 1 116 ? -4.847 4.520 13.547 1.00 89.94 116 ASP A O 1
ATOM 942 N N . PHE A 1 117 ? -3.854 3.143 12.072 1.00 92.44 117 PHE A N 1
ATOM 943 C CA . PHE A 1 117 ? -4.965 2.194 11.940 1.00 92.44 117 PHE A CA 1
ATOM 944 C C . PHE A 1 117 ? -4.642 0.770 12.411 1.00 92.44 117 PHE A C 1
ATOM 946 O O . PHE A 1 117 ? -5.489 -0.121 12.339 1.00 92.44 117 PHE A O 1
ATOM 953 N N . SER A 1 118 ? -3.421 0.536 12.889 1.00 88.19 118 SER A N 1
ATOM 954 C CA . SER A 1 118 ? -2.947 -0.772 13.337 1.00 88.19 118 SER A CA 1
ATOM 955 C C . SER A 1 118 ? -1.885 -0.643 14.413 1.00 88.19 118 SER A C 1
ATOM 957 O O . SER A 1 118 ? -1.272 0.402 14.611 1.00 88.19 118 SER A O 1
ATOM 959 N N . PHE A 1 119 ? -1.626 -1.752 15.096 1.00 83.44 119 PHE A N 1
ATOM 960 C CA . PHE A 1 119 ? -0.534 -1.866 16.056 1.00 83.44 119 P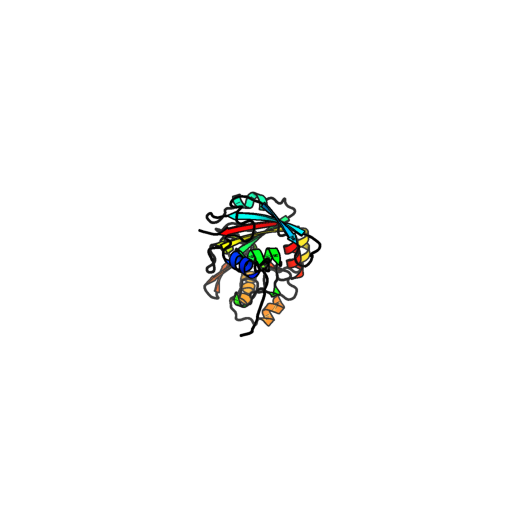HE A CA 1
ATOM 961 C C . PHE A 1 119 ? 0.644 -2.646 15.442 1.00 83.44 119 PHE A C 1
ATOM 963 O O . PHE A 1 119 ? 0.995 -3.726 15.915 1.00 83.44 119 PHE A O 1
ATOM 970 N N . GLY A 1 120 ? 1.173 -2.150 14.316 1.00 81.19 120 GLY A N 1
ATOM 971 C CA . GLY A 1 12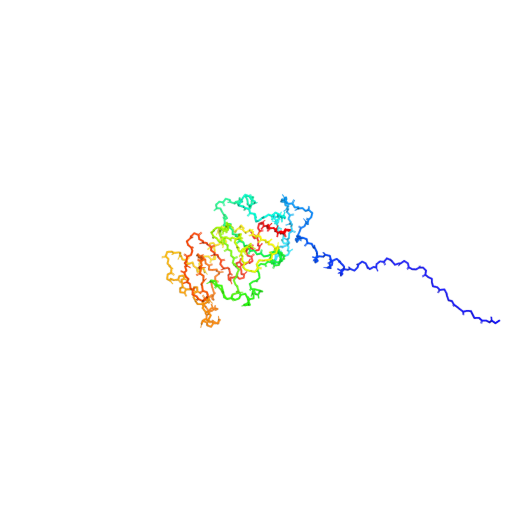0 ? 2.312 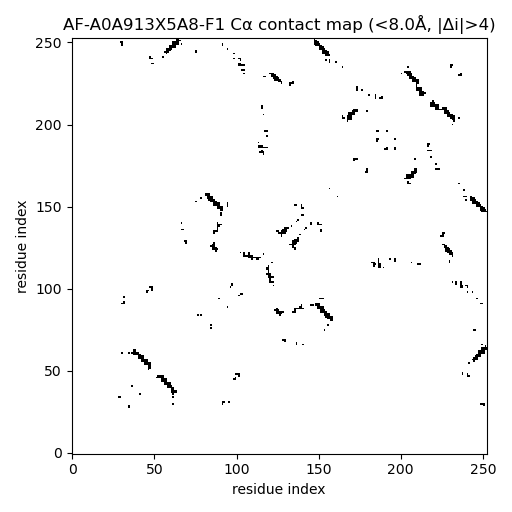-2.750 13.606 1.00 81.19 120 GLY A CA 1
ATOM 972 C C . GLY A 1 120 ? 2.002 -4.018 12.802 1.00 81.19 120 GLY A C 1
ATOM 973 O O . GLY A 1 120 ? 2.920 -4.744 12.439 1.00 81.19 120 GLY A O 1
ATOM 974 N N . ARG A 1 121 ? 0.721 -4.318 12.543 1.00 83.94 121 ARG A N 1
ATOM 975 C CA . ARG A 1 121 ? 0.285 -5.515 11.784 1.00 83.94 121 ARG A CA 1
ATOM 976 C C . ARG A 1 121 ? -0.448 -5.212 10.476 1.00 83.94 121 ARG A C 1
ATOM 978 O O . ARG A 1 121 ? -1.052 -6.106 9.892 1.00 83.94 121 ARG A O 1
ATOM 985 N N . GLY A 1 122 ? -0.482 -3.949 10.071 1.00 91.38 122 GLY A N 1
ATOM 986 C CA . GLY A 1 122 ? -1.213 -3.503 8.893 1.00 91.38 122 GLY A CA 1
ATOM 987 C C . GLY A 1 122 ? -0.279 -3.197 7.733 1.00 91.38 122 GLY A C 1
ATOM 988 O O . GLY A 1 122 ? 0.801 -2.652 7.941 1.00 91.38 122 GLY A O 1
ATOM 989 N N . PHE A 1 123 ? -0.692 -3.511 6.506 1.00 95.19 123 PHE A N 1
ATOM 990 C CA . PHE A 1 123 ? 0.054 -3.107 5.313 1.00 95.19 123 PHE A CA 1
ATOM 991 C C . PHE A 1 123 ? -0.507 -1.798 4.754 1.00 95.19 123 PHE A C 1
ATOM 993 O O . PHE A 1 123 ? -1.656 -1.757 4.311 1.00 95.19 123 PHE A O 1
ATOM 1000 N N . TYR A 1 124 ? 0.297 -0.732 4.804 1.00 95.50 124 TYR A N 1
ATOM 1001 C CA . TYR A 1 124 ? -0.134 0.620 4.446 1.00 95.50 124 TYR A CA 1
ATOM 1002 C C . TYR A 1 124 ? 0.135 0.958 2.988 1.00 95.50 124 TYR A C 1
ATOM 1004 O O . TYR A 1 124 ? 1.238 0.757 2.480 1.00 95.50 124 TYR A O 1
ATOM 1012 N N . LEU A 1 125 ? -0.864 1.541 2.343 1.00 96.31 125 LEU A N 1
ATOM 1013 C CA . LEU A 1 125 ? -0.822 2.045 0.980 1.00 96.31 125 LEU A CA 1
ATOM 1014 C C . LEU A 1 125 ? -1.457 3.433 0.924 1.00 96.31 125 LEU A C 1
ATOM 1016 O O . LEU A 1 125 ? -2.219 3.806 1.809 1.00 96.31 125 LEU A O 1
ATOM 1020 N N . THR A 1 126 ? -1.201 4.176 -0.142 1.00 95.75 126 THR A N 1
ATOM 1021 C CA . THR A 1 126 ? -1.794 5.497 -0.383 1.00 95.75 126 THR A CA 1
ATOM 1022 C C . THR A 1 126 ? -2.161 5.663 -1.856 1.00 95.75 126 THR A C 1
ATOM 1024 O O . THR A 1 126 ? -1.619 4.975 -2.716 1.00 95.75 126 THR A O 1
ATOM 1027 N N . GLU A 1 127 ? -3.088 6.571 -2.154 1.00 93.88 127 GLU A N 1
ATOM 1028 C CA . GLU A 1 127 ? -3.353 7.011 -3.536 1.00 93.88 127 GLU A CA 1
ATOM 1029 C C . GLU A 1 127 ? -2.428 8.156 -3.949 1.00 93.88 127 GLU A C 1
ATOM 1031 O O . GLU A 1 127 ? -2.236 8.411 -5.135 1.00 93.88 127 GLU A O 1
ATOM 1036 N N . ASN A 1 128 ? -1.837 8.840 -2.971 1.00 94.00 128 ASN A N 1
ATOM 1037 C CA . ASN A 1 128 ? -0.956 9.960 -3.208 1.00 94.00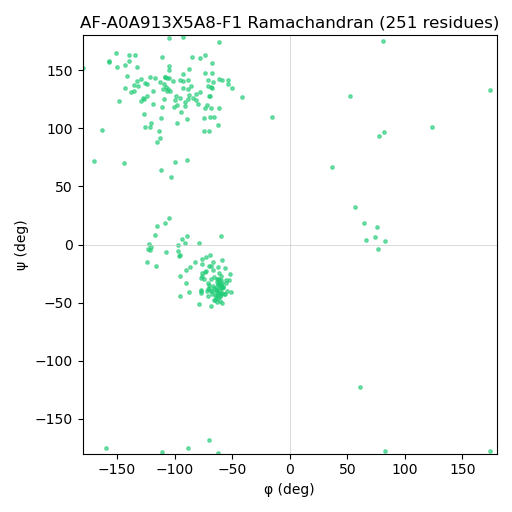 128 ASN A CA 1
ATOM 1038 C C . ASN A 1 128 ? 0.453 9.444 -3.492 1.00 94.00 128 ASN A C 1
ATOM 1040 O O . ASN A 1 128 ? 1.048 8.708 -2.699 1.00 94.00 128 ASN A O 1
ATOM 1044 N N . LEU A 1 129 ? 1.028 9.864 -4.611 1.00 93.06 129 LEU A N 1
ATOM 1045 C CA . LEU A 1 129 ? 2.420 9.562 -4.916 1.00 93.06 129 LEU A CA 1
ATOM 1046 C C . LEU A 1 129 ? 3.338 10.634 -4.319 1.00 93.06 129 LEU A C 1
ATOM 1048 O O . LEU A 1 129 ? 4.393 10.325 -3.768 1.00 93.06 129 LEU A O 1
ATOM 1052 N N . GLU A 1 130 ? 2.915 11.888 -4.423 1.00 91.69 130 GLU A N 1
ATOM 1053 C CA . GLU A 1 130 ? 3.702 13.093 -4.217 1.00 91.69 130 GLU A CA 1
ATOM 1054 C C . GLU A 1 130 ? 4.141 13.275 -2.765 1.00 91.69 130 GLU A C 1
ATOM 1056 O O . GLU A 1 130 ? 3.447 12.935 -1.805 1.00 91.69 130 GLU A O 1
ATOM 1061 N N . ARG A 1 131 ? 5.320 13.869 -2.594 1.00 88.06 131 ARG A N 1
ATOM 1062 C CA . ARG A 1 131 ? 5.936 14.087 -1.284 1.00 88.06 131 ARG A CA 1
ATOM 1063 C C . ARG A 1 131 ? 5.194 15.151 -0.474 1.00 88.06 131 ARG A C 1
ATOM 1065 O O . ARG A 1 131 ? 5.062 15.026 0.740 1.00 88.06 131 ARG A O 1
ATOM 1072 N N . GLU A 1 132 ? 4.720 16.192 -1.148 1.00 87.88 132 GLU A N 1
ATOM 1073 C CA . GLU A 1 132 ? 4.124 17.401 -0.574 1.00 87.88 132 GLU A CA 1
ATOM 1074 C C . GLU A 1 132 ? 2.834 17.102 0.198 1.00 87.88 132 GLU A C 1
ATOM 1076 O O . GLU A 1 132 ? 2.537 17.769 1.186 1.00 87.88 132 GLU A O 1
ATOM 1081 N N . VAL A 1 133 ? 2.109 16.060 -0.214 1.00 88.38 133 VAL A N 1
ATOM 1082 C CA . VAL A 1 133 ? 0.875 15.571 0.422 1.00 88.38 133 VAL A CA 1
ATOM 1083 C C . VAL A 1 133 ? 1.108 14.287 1.228 1.00 88.38 133 VAL A C 1
ATOM 1085 O O . VAL A 1 133 ? 0.181 13.523 1.459 1.00 88.38 133 VAL A O 1
ATOM 1088 N N . ARG A 1 134 ? 2.355 14.032 1.652 1.00 88.88 134 ARG A N 1
ATOM 1089 C CA . ARG A 1 134 ? 2.760 12.835 2.415 1.00 88.88 134 ARG A CA 1
ATOM 1090 C C . ARG A 1 134 ? 2.437 11.496 1.733 1.00 88.88 134 ARG A C 1
ATOM 1092 O O . ARG A 1 134 ? 2.235 10.489 2.394 1.00 88.88 134 ARG A O 1
ATOM 1099 N N . GLY A 1 135 ? 2.477 11.462 0.406 1.00 91.62 135 GLY A N 1
ATOM 1100 C CA . GLY A 1 135 ? 2.301 10.243 -0.375 1.00 91.62 135 GLY A CA 1
ATOM 1101 C C . GLY A 1 135 ? 3.462 9.251 -0.263 1.00 91.62 135 GLY A C 1
ATOM 1102 O O . GLY A 1 135 ? 4.374 9.376 0.559 1.00 91.62 135 GLY A O 1
ATOM 1103 N N . ALA A 1 136 ? 3.477 8.246 -1.136 1.00 94.00 136 ALA A N 1
ATOM 1104 C CA . ALA A 1 136 ? 4.466 7.169 -1.074 1.00 94.00 136 ALA A CA 1
ATOM 1105 C C . ALA A 1 136 ? 5.922 7.652 -1.195 1.00 94.00 136 ALA A C 1
ATOM 1107 O O . ALA A 1 136 ? 6.814 7.054 -0.590 1.00 94.00 136 ALA A O 1
ATOM 1108 N N . LEU A 1 137 ? 6.182 8.750 -1.914 1.00 92.38 137 LEU A N 1
ATOM 1109 C CA . LEU A 1 137 ? 7.514 9.355 -1.967 1.00 92.38 137 LEU A CA 1
ATOM 1110 C C . LEU A 1 137 ? 7.952 9.938 -0.616 1.00 92.38 137 LEU A C 1
ATOM 1112 O O . LEU A 1 137 ? 9.129 9.852 -0.272 1.00 92.38 137 LEU A O 1
ATOM 1116 N N . PHE A 1 138 ? 7.041 10.504 0.175 1.00 90.50 138 PHE A N 1
ATOM 1117 C CA . PHE A 1 138 ? 7.377 10.956 1.527 1.00 90.50 138 PHE A CA 1
ATOM 1118 C C . PHE A 1 138 ? 7.790 9.764 2.398 1.00 90.50 138 PHE A C 1
ATOM 1120 O O . PHE A 1 138 ? 8.867 9.769 2.995 1.00 90.50 138 PHE A O 1
ATOM 1127 N N . TRP A 1 139 ? 6.987 8.698 2.397 1.00 88.5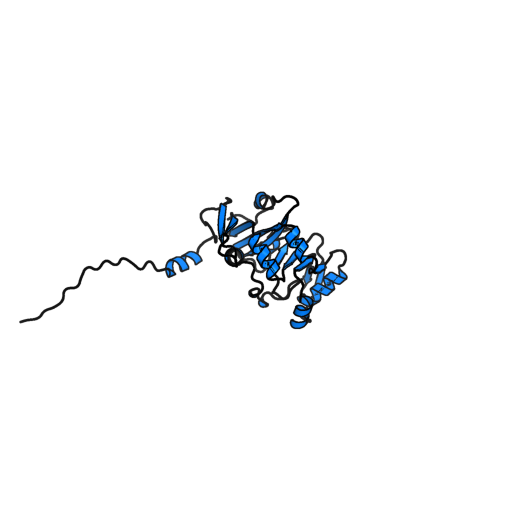6 139 TRP A N 1
ATOM 1128 C CA . TRP A 1 139 ? 7.251 7.503 3.199 1.00 88.56 139 TRP A CA 1
ATOM 1129 C C . TRP A 1 139 ? 8.540 6.779 2.803 1.00 88.56 139 TRP A C 1
ATOM 1131 O O . TRP A 1 139 ? 9.299 6.358 3.676 1.00 88.56 139 TRP A O 1
ATOM 1141 N N . ALA A 1 140 ? 8.839 6.705 1.505 1.00 90.06 140 ALA A N 1
ATOM 1142 C CA . ALA A 1 140 ? 10.076 6.109 1.017 1.00 90.06 140 ALA A CA 1
ATOM 1143 C C . ALA A 1 140 ? 11.317 6.966 1.324 1.00 90.06 140 ALA A C 1
ATOM 1145 O O . ALA A 1 140 ? 12.376 6.420 1.613 1.00 90.06 140 ALA A O 1
ATOM 1146 N N . PHE A 1 141 ? 11.241 8.300 1.243 1.00 87.88 141 PHE A N 1
ATOM 1147 C CA . PHE A 1 141 ? 12.451 9.136 1.191 1.00 87.88 141 PHE A CA 1
ATOM 1148 C C . PHE A 1 141 ? 12.665 10.095 2.363 1.00 87.88 141 PHE A C 1
ATOM 1150 O O . PHE A 1 141 ? 13.801 10.547 2.525 1.00 87.88 141 PHE A O 1
ATOM 1157 N N . ASP A 1 142 ? 11.626 10.407 3.138 1.00 80.88 142 ASP A N 1
ATOM 1158 C CA . ASP A 1 142 ? 11.650 11.450 4.177 1.00 80.88 142 ASP A CA 1
ATOM 1159 C C . ASP A 1 142 ? 11.322 10.927 5.574 1.00 80.88 142 ASP A C 1
ATOM 1161 O O . ASP A 1 142 ? 11.438 11.660 6.559 1.00 80.88 142 ASP A O 1
ATOM 1165 N N . SER A 1 143 ? 10.961 9.649 5.683 1.00 68.75 143 SER A N 1
ATOM 1166 C CA . SER A 1 143 ? 10.804 8.997 6.976 1.00 68.75 143 SER A CA 1
ATOM 1167 C C . SER A 1 143 ? 12.125 9.042 7.773 1.00 68.75 143 SER A C 1
ATOM 1169 O O . SER A 1 143 ? 13.196 8.831 7.195 1.00 68.75 143 SER A O 1
ATOM 1171 N N . PRO A 1 144 ? 12.093 9.249 9.104 1.00 57.28 144 PRO A N 1
ATOM 1172 C CA . PRO A 1 144 ? 13.288 9.258 9.958 1.00 57.28 144 PRO A CA 1
ATOM 1173 C C . PRO A 1 144 ? 14.146 7.984 9.880 1.00 57.28 144 PRO A C 1
ATOM 1175 O O . PRO A 1 144 ? 15.320 8.010 10.242 1.00 57.28 144 PRO A O 1
ATOM 1178 N N . SER A 1 145 ? 13.575 6.869 9.411 1.00 56.28 145 SER A N 1
ATOM 1179 C CA . SER A 1 145 ? 14.254 5.587 9.185 1.00 56.28 145 SER A CA 1
ATOM 1180 C C . SER A 1 145 ? 14.864 5.438 7.779 1.00 56.28 145 SER A C 1
ATOM 1182 O O . SER A 1 145 ? 15.345 4.358 7.426 1.00 56.28 145 SER A O 1
ATOM 1184 N N . CYS A 1 146 ? 14.862 6.499 6.964 1.00 59.84 146 CYS A N 1
ATOM 1185 C CA . CYS A 1 146 ? 15.324 6.474 5.579 1.00 59.84 146 CYS A CA 1
ATOM 1186 C C . CYS A 1 146 ? 16.817 6.105 5.472 1.00 59.84 146 CYS A C 1
ATOM 1188 O O . CYS A 1 146 ? 17.703 6.844 5.898 1.00 59.84 146 CYS A O 1
ATOM 1190 N N . ASN A 1 147 ? 17.102 4.981 4.814 1.00 66.94 147 ASN A N 1
ATOM 1191 C CA . ASN A 1 147 ? 18.434 4.603 4.348 1.00 66.94 147 ASN A CA 1
ATOM 1192 C C . ASN A 1 147 ? 18.662 5.084 2.887 1.00 66.94 147 ASN A C 1
ATOM 1194 O O . ASN A 1 147 ? 17.800 5.709 2.271 1.00 66.94 147 ASN A O 1
ATOM 1198 N N . ALA A 1 148 ? 19.841 4.846 2.306 1.00 71.94 148 ALA A N 1
ATOM 1199 C CA . ALA A 1 148 ? 20.136 5.266 0.925 1.00 71.94 148 ALA A CA 1
ATOM 1200 C C . ALA A 1 148 ? 19.408 4.436 -0.160 1.00 71.94 148 ALA A C 1
ATOM 1202 O O . ALA A 1 148 ? 19.426 4.806 -1.337 1.00 71.94 148 ALA A O 1
ATOM 1203 N N . LYS A 1 149 ? 18.789 3.311 0.222 1.00 84.38 149 LYS A N 1
ATOM 1204 C CA . LYS A 1 149 ? 18.194 2.301 -0.656 1.00 84.38 149 LYS A CA 1
ATOM 1205 C C . LYS A 1 149 ? 16.677 2.279 -0.487 1.00 84.38 149 LYS A C 1
ATOM 1207 O O . LYS A 1 149 ? 16.142 1.489 0.286 1.00 84.38 149 LYS A O 1
ATOM 1212 N N . GLN A 1 150 ? 15.994 3.061 -1.311 1.00 92.19 150 GLN A N 1
ATOM 1213 C CA . GLN A 1 150 ? 14.546 3.229 -1.249 1.00 92.19 150 GLN A CA 1
ATOM 1214 C C . GLN A 1 150 ? 13.813 2.614 -2.426 1.00 92.19 150 GLN A C 1
ATOM 1216 O O . GLN A 1 150 ? 14.412 2.311 -3.458 1.00 92.19 150 GLN A O 1
ATOM 1221 N N . ALA A 1 151 ? 12.518 2.399 -2.255 1.00 94.56 151 ALA A N 1
ATOM 1222 C CA . ALA A 1 151 ? 11.653 1.816 -3.253 1.00 94.56 151 ALA A CA 1
ATOM 1223 C C . ALA A 1 151 ? 10.211 2.323 -3.135 1.00 94.56 151 ALA A C 1
ATOM 1225 O O . ALA A 1 151 ? 9.732 2.679 -2.060 1.00 94.56 151 ALA A O 1
ATOM 1226 N N . VAL A 1 152 ? 9.507 2.311 -4.261 1.00 96.00 152 VAL A N 1
ATOM 1227 C CA . VAL A 1 152 ? 8.056 2.497 -4.317 1.00 96.00 152 VAL A CA 1
ATOM 1228 C C . VAL A 1 152 ? 7.460 1.346 -5.113 1.00 96.00 152 VAL A C 1
ATOM 1230 O O . VAL A 1 152 ? 7.876 1.087 -6.245 1.00 96.00 152 VAL A O 1
ATOM 1233 N N . LEU A 1 153 ? 6.490 0.657 -4.521 1.00 97.44 153 LEU A N 1
ATOM 1234 C CA . LEU A 1 153 ? 5.673 -0.353 -5.187 1.00 97.44 153 LEU A CA 1
ATOM 1235 C C . LEU A 1 153 ? 4.377 0.285 -5.685 1.00 97.44 153 LEU A C 1
ATOM 1237 O O . LEU A 1 153 ? 3.799 1.120 -4.989 1.00 97.44 153 LEU A O 1
ATOM 1241 N N . VAL A 1 154 ? 3.919 -0.131 -6.865 1.00 97.00 154 VAL A N 1
ATOM 1242 C CA . VAL A 1 154 ? 2.658 0.311 -7.469 1.00 97.00 154 VAL A CA 1
ATOM 1243 C C . VAL A 1 154 ? 1.741 -0.886 -7.664 1.00 97.00 154 VAL A C 1
ATOM 1245 O O . VAL A 1 154 ? 2.064 -1.827 -8.393 1.00 97.00 154 VAL A O 1
ATOM 1248 N N . PHE A 1 155 ? 0.575 -0.817 -7.044 1.00 96.12 155 PHE A N 1
ATOM 1249 C CA . PHE A 1 155 ? -0.488 -1.800 -7.148 1.00 96.12 155 PHE A CA 1
ATOM 1250 C C . PHE A 1 155 ? -1.612 -1.243 -8.018 1.00 96.12 155 PHE A C 1
ATOM 1252 O O . PHE A 1 155 ? -2.033 -0.102 -7.832 1.00 96.12 155 PHE A O 1
ATOM 1259 N N . LYS A 1 156 ? -2.115 -2.050 -8.955 1.00 94.75 156 LYS A N 1
ATOM 1260 C CA . LYS A 1 156 ? -3.294 -1.729 -9.772 1.00 94.75 156 LYS A CA 1
ATOM 1261 C C . LYS A 1 156 ? -4.408 -2.702 -9.445 1.00 94.75 156 LYS A C 1
ATOM 1263 O O . LYS A 1 156 ? -4.524 -3.758 -10.067 1.00 94.75 156 LYS A O 1
ATOM 1268 N N . ILE A 1 157 ? -5.203 -2.357 -8.443 1.00 94.12 157 ILE A N 1
ATOM 1269 C CA . ILE A 1 157 ? -6.247 -3.240 -7.937 1.00 94.12 157 ILE A CA 1
ATOM 1270 C C . ILE A 1 157 ? -7.528 -3.000 -8.737 1.00 94.12 157 ILE A C 1
ATOM 1272 O O . ILE A 1 157 ? -7.971 -1.856 -8.811 1.00 94.12 157 ILE A O 1
ATOM 1276 N N . PRO A 1 158 ? -8.139 -4.030 -9.342 1.00 94.38 158 PRO A N 1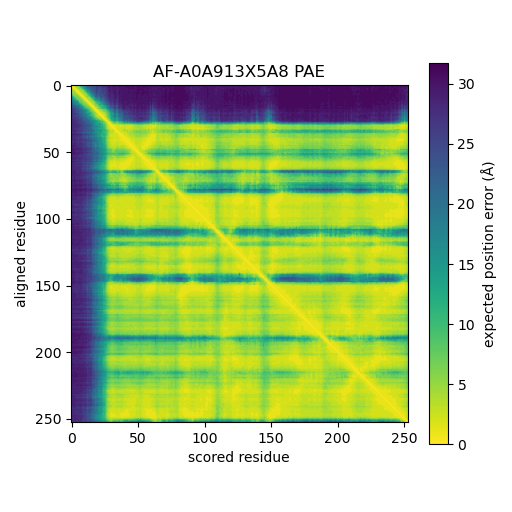
ATOM 1277 C CA . PRO A 1 158 ? -9.461 -3.901 -9.941 1.00 94.38 158 PRO A CA 1
ATOM 1278 C C . PRO A 1 158 ? -10.479 -3.344 -8.936 1.00 94.38 158 PRO A C 1
ATOM 1280 O O . PRO A 1 158 ? -10.481 -3.742 -7.767 1.00 94.38 158 PRO A O 1
ATOM 1283 N N . ASN A 1 159 ? -11.345 -2.427 -9.372 1.00 92.19 159 ASN A N 1
ATOM 1284 C CA . ASN A 1 159 ? -12.313 -1.793 -8.469 1.00 92.19 159 ASN A CA 1
ATOM 1285 C C . ASN A 1 159 ? -13.258 -2.814 -7.814 1.00 92.19 159 ASN A C 1
ATOM 1287 O O . ASN A 1 159 ? -13.541 -2.709 -6.624 1.00 92.19 159 ASN A O 1
ATOM 1291 N N . ASP A 1 160 ? -13.658 -3.855 -8.547 1.00 93.50 160 ASP A N 1
ATOM 1292 C CA . ASP A 1 160 ? -14.515 -4.934 -8.046 1.00 93.50 160 ASP A CA 1
ATOM 1293 C C . ASP A 1 160 ? -13.865 -5.738 -6.906 1.00 93.50 160 ASP A C 1
ATOM 1295 O O . ASP A 1 160 ? -14.558 -6.185 -5.989 1.00 93.50 160 ASP A O 1
ATOM 1299 N N . VAL A 1 161 ? -12.535 -5.884 -6.914 1.00 93.19 161 VAL A N 1
ATOM 1300 C CA . VAL A 1 161 ? -11.791 -6.493 -5.805 1.00 93.19 161 VAL A CA 1
ATOM 1301 C C . VAL A 1 161 ? -11.900 -5.623 -4.557 1.00 93.19 161 VAL A C 1
ATOM 1303 O O . VAL A 1 161 ? -12.223 -6.151 -3.500 1.00 93.19 161 VAL A O 1
ATOM 1306 N N . ILE A 1 162 ? -11.686 -4.308 -4.644 1.00 89.62 162 ILE A N 1
ATOM 1307 C CA . ILE A 1 162 ? -11.835 -3.415 -3.479 1.00 89.62 162 ILE A CA 1
ATOM 1308 C C . ILE A 1 162 ? -13.288 -3.402 -2.988 1.00 89.62 162 ILE A C 1
ATOM 1310 O O . ILE A 1 162 ? -13.540 -3.581 -1.793 1.00 89.62 162 ILE A O 1
ATOM 1314 N N . ASP A 1 163 ? -14.247 -3.271 -3.903 1.00 91.62 163 ASP A N 1
ATOM 1315 C CA . ASP A 1 163 ? -15.676 -3.218 -3.592 1.00 91.62 163 ASP A CA 1
ATOM 1316 C C . ASP A 1 163 ? -16.161 -4.485 -2.881 1.00 91.62 163 ASP A C 1
ATOM 1318 O O . ASP A 1 163 ? -16.951 -4.409 -1.937 1.00 91.62 163 ASP A O 1
ATOM 1322 N N . LYS A 1 164 ? -15.625 -5.654 -3.251 1.00 94.62 164 LYS A N 1
ATOM 1323 C CA . LYS A 1 164 ? -15.921 -6.929 -2.584 1.00 94.62 164 LYS A CA 1
ATOM 1324 C C . LYS A 1 164 ? -15.581 -6.914 -1.090 1.00 94.62 164 LYS A C 1
ATOM 1326 O O . LYS A 1 164 ? -16.296 -7.533 -0.304 1.00 94.62 164 LYS A O 1
ATOM 1331 N N . TYR A 1 165 ? -14.505 -6.237 -0.689 1.00 94.94 165 TYR A N 1
ATOM 1332 C CA . TYR A 1 165 ? -14.070 -6.171 0.714 1.00 94.94 165 TYR A CA 1
ATOM 1333 C C . TYR A 1 165 ? -14.592 -4.926 1.445 1.00 94.94 165 TYR A C 1
ATOM 1335 O O . TYR A 1 165 ? -14.502 -4.859 2.673 1.00 94.94 165 TYR A O 1
ATOM 1343 N N . ARG A 1 166 ? -15.199 -3.973 0.725 1.00 93.88 166 ARG A N 1
ATOM 1344 C CA . ARG A 1 166 ? -15.721 -2.711 1.269 1.00 93.88 166 ARG A CA 1
ATOM 1345 C C . ARG A 1 166 ? -16.778 -2.905 2.358 1.00 93.88 166 ARG A C 1
ATOM 1347 O O . ARG A 1 166 ? -16.824 -2.117 3.295 1.00 93.88 166 ARG A O 1
ATOM 1354 N N . ALA A 1 167 ? -17.595 -3.959 2.280 1.00 93.50 167 ALA A N 1
ATOM 1355 C CA . ALA A 1 167 ? -18.608 -4.260 3.302 1.00 93.50 167 ALA A CA 1
ATOM 1356 C C . ALA A 1 167 ? -18.007 -4.495 4.702 1.00 93.50 167 ALA A C 1
ATOM 1358 O O . ALA A 1 167 ? -18.659 -4.228 5.708 1.00 93.50 167 ALA A O 1
ATOM 1359 N N . ASN A 1 168 ? -16.754 -4.952 4.751 1.00 95.19 168 ASN A N 1
ATOM 1360 C CA . ASN A 1 168 ? -16.001 -5.214 5.973 1.00 95.19 168 ASN A CA 1
ATOM 1361 C C . ASN A 1 168 ? -14.896 -4.166 6.192 1.00 95.19 168 ASN A C 1
ATOM 1363 O O . ASN A 1 168 ? -13.933 -4.421 6.914 1.00 95.19 168 ASN A O 1
ATOM 1367 N N . ALA A 1 169 ? -14.976 -3.013 5.531 1.00 96.44 169 ALA A N 1
ATOM 1368 C CA . ALA A 1 169 ? -13.993 -1.951 5.666 1.00 96.44 169 ALA A CA 1
ATOM 1369 C C . ALA A 1 169 ? -14.400 -0.941 6.740 1.00 96.44 169 ALA A C 1
ATOM 1371 O O . ALA A 1 169 ? -15.580 -0.621 6.905 1.00 96.44 169 ALA A O 1
ATOM 1372 N N . LYS A 1 170 ? -13.410 -0.374 7.431 1.00 96.94 170 LYS A N 1
ATOM 1373 C CA . LYS A 1 170 ? -13.606 0.806 8.276 1.00 96.94 170 LYS A CA 1
ATOM 1374 C C . LYS A 1 170 ? -13.187 2.044 7.489 1.00 96.94 170 LYS A C 1
ATOM 1376 O O . LYS A 1 170 ? -12.001 2.297 7.325 1.00 96.94 170 LYS A O 1
ATOM 1381 N N . ILE A 1 171 ? -14.160 2.814 7.012 1.00 96.56 171 ILE A N 1
ATOM 1382 C CA . ILE A 1 171 ? -13.903 4.049 6.261 1.00 96.56 171 ILE A CA 1
ATOM 1383 C C . ILE A 1 171 ? -14.028 5.245 7.208 1.00 96.56 171 ILE A C 1
ATOM 1385 O O . ILE A 1 171 ? -15.080 5.453 7.812 1.00 96.56 171 ILE A O 1
ATOM 1389 N N . LEU A 1 172 ? -12.954 6.013 7.351 1.00 96.44 172 LEU A N 1
ATOM 1390 C CA . LEU A 1 172 ? -12.847 7.213 8.174 1.00 96.44 172 LEU A CA 1
ATOM 1391 C C . LEU A 1 172 ? -12.735 8.432 7.255 1.00 96.44 172 LEU A C 1
ATOM 1393 O O . LEU A 1 172 ? -11.977 8.433 6.289 1.00 96.44 172 LEU A O 1
ATOM 1397 N N . SER A 1 173 ? -13.494 9.485 7.548 1.00 92.94 173 SER A N 1
ATOM 1398 C CA . SER A 1 173 ? -13.563 10.676 6.697 1.00 92.94 173 SER A CA 1
ATOM 1399 C C . SER A 1 173 ? -12.861 11.868 7.336 1.00 92.94 173 SER A C 1
ATOM 1401 O O . SER A 1 173 ? -12.992 12.097 8.537 1.00 92.94 173 SER A O 1
ATOM 1403 N N . TYR A 1 174 ? -12.221 12.698 6.509 1.00 90.94 174 TYR A N 1
ATOM 1404 C CA . TYR A 1 174 ? -11.748 14.023 6.917 1.00 90.94 174 TYR A CA 1
ATOM 1405 C C . TYR A 1 174 ? -12.874 14.895 7.501 1.00 90.94 174 TYR A C 1
ATOM 1407 O O . TYR A 1 174 ? -12.641 15.670 8.424 1.00 90.94 174 TYR A O 1
ATOM 1415 N N . HIS A 1 175 ? -14.112 14.745 7.017 1.00 93.12 175 HIS A N 1
ATOM 1416 C CA . HIS A 1 175 ? -15.256 15.520 7.506 1.00 93.12 175 HIS A CA 1
ATOM 1417 C C . HIS A 1 175 ? -15.781 15.038 8.867 1.00 93.12 175 HIS A C 1
ATOM 1419 O O . HIS A 1 175 ? -16.482 15.790 9.539 1.00 93.12 175 HIS A O 1
ATOM 1425 N N . ASN A 1 176 ? -15.423 13.821 9.295 1.00 94.06 176 ASN A N 1
ATOM 1426 C CA . ASN A 1 176 ? -15.741 13.291 10.622 1.00 94.06 176 ASN A CA 1
ATOM 1427 C C . ASN A 1 176 ? -14.466 13.135 11.465 1.00 94.06 176 ASN A C 1
ATOM 1429 O O . ASN A 1 176 ? -14.049 12.029 11.819 1.00 94.06 176 ASN A O 1
ATOM 1433 N N . GLN A 1 177 ? -13.819 14.265 11.769 1.00 93.00 177 GLN A N 1
ATOM 1434 C CA . GLN A 1 177 ? -12.540 14.265 12.486 1.00 93.00 177 GLN A CA 1
ATOM 1435 C C . GLN A 1 177 ? -12.633 13.674 13.894 1.00 93.00 177 GLN A C 1
ATOM 1437 O O . GLN A 1 177 ? -11.641 13.136 14.374 1.00 93.00 177 GLN A O 1
ATOM 1442 N N . GLU A 1 178 ? -13.782 13.773 14.565 1.00 93.38 178 GLU A N 1
ATOM 1443 C CA . GLU A 1 178 ? -13.959 13.224 15.913 1.00 93.38 178 GLU A CA 1
ATOM 1444 C C . GLU A 1 178 ? -13.850 11.695 15.905 1.00 93.38 178 GLU A C 1
ATOM 1446 O O . GLU A 1 178 ? -13.077 11.123 16.676 1.00 93.38 178 GLU A O 1
ATOM 1451 N N . GLU A 1 179 ? -14.550 11.033 14.980 1.00 95.00 179 GLU A N 1
ATOM 1452 C CA . GLU A 1 179 ? -14.473 9.581 14.822 1.00 95.00 179 GLU A CA 1
ATOM 1453 C C . GLU A 1 179 ? -13.061 9.130 14.438 1.00 95.00 179 GLU A C 1
ATOM 1455 O O . GLU A 1 179 ? -12.528 8.192 15.034 1.00 95.00 179 GLU A O 1
ATOM 1460 N N . LEU A 1 180 ? -12.436 9.814 13.475 1.00 94.44 180 LEU A N 1
ATOM 1461 C CA . LEU A 1 180 ? -11.065 9.530 13.060 1.00 94.44 180 LEU A CA 1
ATOM 1462 C C . LEU A 1 180 ? -10.084 9.670 14.228 1.00 94.44 180 LEU A C 1
ATOM 1464 O O . LEU A 1 180 ? -9.294 8.760 14.472 1.00 94.44 180 LEU A O 1
ATOM 1468 N N . ARG A 1 181 ? -10.136 10.788 14.961 1.00 93.19 181 ARG A N 1
ATOM 1469 C CA . ARG A 1 181 ? -9.252 11.041 16.107 1.00 93.19 181 ARG A CA 1
ATOM 1470 C C . ARG A 1 181 ? -9.442 9.977 17.176 1.00 93.19 181 ARG A C 1
ATOM 1472 O O . ARG A 1 181 ? -8.462 9.362 17.583 1.00 93.19 181 ARG A O 1
ATOM 1479 N N . SER A 1 182 ? -10.690 9.691 17.548 1.00 92.12 182 SER A N 1
ATOM 1480 C CA . SER A 1 182 ? -11.009 8.650 18.527 1.00 92.12 182 SER A CA 1
ATOM 1481 C C . SER A 1 182 ? -10.502 7.273 18.093 1.00 92.12 182 SER A C 1
ATOM 1483 O O . SER A 1 182 ? -10.046 6.487 18.923 1.00 92.12 182 SER A O 1
ATOM 1485 N N . PHE A 1 183 ? -10.563 6.958 16.797 1.00 93.44 183 PHE A N 1
ATOM 1486 C CA . PHE A 1 183 ? -10.044 5.700 16.272 1.00 93.44 183 PHE A CA 1
ATOM 1487 C C . PHE A 1 183 ? -8.517 5.637 16.368 1.00 93.44 183 PHE A C 1
ATOM 1489 O O . PHE A 1 183 ? -7.985 4.703 16.961 1.00 93.44 183 PHE A O 1
ATOM 1496 N N . VAL A 1 184 ? -7.824 6.650 15.846 1.00 92.94 184 VAL A N 1
ATOM 1497 C CA . VAL A 1 184 ? -6.357 6.723 15.816 1.00 92.94 184 VAL A CA 1
ATOM 1498 C C . VAL A 1 184 ? -5.755 6.764 17.222 1.00 92.94 184 VAL A C 1
ATOM 1500 O O . VAL A 1 184 ? -4.739 6.117 17.476 1.00 92.94 184 VAL A O 1
ATOM 1503 N N . GLU A 1 185 ? -6.377 7.479 18.164 1.00 90.56 185 GLU A N 1
ATOM 1504 C CA . GLU A 1 185 ? -5.908 7.573 19.553 1.00 90.56 185 GLU A CA 1
ATOM 1505 C C . GLU A 1 185 ? -5.812 6.203 20.227 1.00 90.56 185 GLU A C 1
ATOM 1507 O O . GLU A 1 185 ? -4.846 5.954 20.948 1.00 90.56 185 GLU A O 1
ATOM 1512 N N . LYS A 1 186 ? -6.738 5.278 19.938 1.00 89.88 186 LYS A N 1
ATOM 1513 C CA . LYS A 1 186 ? -6.698 3.915 20.496 1.00 89.88 186 LYS A CA 1
ATOM 1514 C C . LYS A 1 186 ? -5.401 3.196 20.133 1.00 89.88 186 LYS A C 1
ATOM 1516 O O . LYS A 1 186 ? -4.798 2.551 20.990 1.00 89.88 186 LYS A O 1
ATOM 1521 N N . PHE A 1 187 ? -4.945 3.344 18.891 1.00 88.94 187 PHE A N 1
ATOM 1522 C CA . PHE A 1 187 ? -3.704 2.731 18.422 1.00 88.94 187 PHE A CA 1
ATOM 1523 C C . PHE A 1 187 ? -2.484 3.527 18.893 1.00 88.94 187 PHE A C 1
ATOM 1525 O O . PHE A 1 187 ? -1.592 2.967 19.528 1.00 88.94 187 PHE A O 1
ATOM 1532 N N . ARG A 1 188 ? -2.457 4.845 18.659 1.00 87.06 188 ARG A N 1
ATOM 1533 C CA . ARG A 1 188 ? -1.277 5.703 18.866 1.00 87.06 188 ARG A CA 1
ATOM 1534 C C . ARG A 1 188 ? -0.989 6.081 20.324 1.00 87.06 188 ARG A C 1
ATOM 1536 O O . ARG A 1 188 ? 0.177 6.291 20.659 1.00 87.06 188 ARG A O 1
ATOM 1543 N N . ALA A 1 189 ? -1.987 6.166 21.209 1.00 77.50 189 ALA A N 1
ATOM 1544 C CA . ALA A 1 189 ? -1.760 6.555 22.609 1.00 77.50 189 ALA A CA 1
ATOM 1545 C C . ALA A 1 189 ? -1.088 5.438 23.433 1.00 77.50 189 ALA A C 1
ATOM 1547 O O . ALA A 1 189 ? -0.415 5.708 24.436 1.00 77.50 189 ALA A O 1
ATOM 1548 N N . GLY A 1 190 ? -1.220 4.177 23.002 1.00 71.62 190 GLY A N 1
ATOM 1549 C CA . GLY A 1 190 ? -0.684 3.010 23.712 1.00 71.62 190 GLY A CA 1
ATOM 1550 C C . GLY A 1 190 ? -1.332 2.771 25.081 1.00 71.62 190 GLY A C 1
ATOM 1551 O O . GLY A 1 190 ? -0.739 2.111 25.928 1.00 71.62 190 GLY A O 1
ATOM 1552 N N . GLU A 1 191 ? -2.507 3.358 25.314 1.00 73.69 191 GLU A N 1
ATOM 1553 C CA . GLU A 1 191 ? -3.301 3.191 26.540 1.00 73.69 191 GLU A CA 1
ATOM 1554 C C . GLU A 1 191 ? -4.288 2.021 26.423 1.00 73.69 191 GLU A C 1
ATOM 1556 O O . GLU A 1 191 ? -4.710 1.460 27.430 1.00 73.69 191 GLU A O 1
ATOM 1561 N N . THR A 1 192 ? -4.632 1.628 25.192 1.00 79.12 192 THR A N 1
ATOM 1562 C CA . THR A 1 192 ? -5.534 0.506 24.910 1.00 79.12 192 THR A CA 1
ATOM 1563 C C . THR A 1 192 ? -4.752 -0.804 24.883 1.00 79.12 192 THR A C 1
ATOM 1565 O O . THR A 1 192 ? -3.671 -0.887 24.292 1.00 79.12 192 THR A O 1
ATOM 1568 N N . LEU A 1 193 ? -5.294 -1.853 25.504 1.00 81.88 193 LEU A N 1
ATOM 1569 C CA . LEU A 1 193 ? -4.659 -3.169 25.487 1.00 81.88 193 LEU A CA 1
ATOM 1570 C C . LEU A 1 193 ? -4.663 -3.734 24.062 1.00 81.88 193 LEU A C 1
ATOM 1572 O O . LEU A 1 193 ? -5.678 -3.674 23.371 1.00 81.88 193 LEU A O 1
ATOM 1576 N N . GLN A 1 194 ? -3.570 -4.380 23.643 1.00 81.00 194 GLN A N 1
ATOM 1577 C CA . GLN A 1 194 ? -3.467 -4.982 22.305 1.00 81.00 194 GLN A CA 1
ATOM 1578 C C . GLN A 1 194 ? -4.665 -5.889 21.975 1.00 81.00 194 GLN A C 1
ATOM 1580 O O . GLN A 1 194 ? -5.202 -5.816 20.878 1.00 81.00 194 GLN A O 1
ATOM 1585 N N . ARG A 1 195 ? -5.142 -6.687 22.939 1.00 83.62 195 ARG A N 1
ATOM 1586 C CA . ARG A 1 195 ? -6.311 -7.567 22.754 1.00 83.62 195 ARG A CA 1
ATOM 1587 C C . ARG A 1 195 ? -7.602 -6.812 22.429 1.00 83.62 195 ARG A C 1
ATOM 1589 O O . ARG A 1 195 ? -8.481 -7.360 21.776 1.00 83.62 195 ARG A O 1
ATOM 1596 N N . GLU A 1 196 ? -7.757 -5.588 22.919 1.00 86.94 196 GLU A N 1
ATOM 1597 C CA . GLU A 1 196 ? -8.923 -4.751 22.622 1.00 86.94 196 GLU A CA 1
ATOM 1598 C C . GLU A 1 196 ? -8.806 -4.143 21.225 1.00 86.94 196 GLU A C 1
ATOM 1600 O O . GLU A 1 196 ? -9.783 -4.139 20.480 1.00 86.94 196 GLU A O 1
ATOM 1605 N N . LEU A 1 197 ? -7.598 -3.725 20.831 1.00 85.19 197 LEU A N 1
ATOM 1606 C CA . LEU A 1 197 ? -7.306 -3.293 19.462 1.00 85.19 197 LEU A CA 1
ATOM 1607 C C . LEU A 1 197 ? -7.544 -4.421 18.452 1.00 85.19 197 LEU A C 1
ATOM 1609 O O . LEU A 1 197 ? -8.143 -4.200 17.405 1.00 85.19 197 LEU A O 1
ATOM 1613 N N . GLU A 1 198 ? -7.140 -5.645 18.788 1.00 84.75 198 GLU A N 1
ATOM 1614 C CA . GLU A 1 198 ? -7.385 -6.830 17.966 1.00 84.75 198 GLU A CA 1
ATOM 1615 C C . GLU A 1 198 ? -8.877 -7.095 17.772 1.00 84.75 198 GLU A C 1
ATOM 1617 O O . GLU A 1 198 ? -9.285 -7.379 16.653 1.00 84.75 198 GLU A O 1
ATOM 1622 N N . LYS A 1 199 ? -9.696 -6.924 18.818 1.00 88.94 199 LYS A N 1
ATOM 1623 C CA . LYS A 1 199 ? -11.161 -7.042 18.725 1.00 88.94 199 LYS A CA 1
ATOM 1624 C C . LYS A 1 199 ? -11.796 -5.955 17.865 1.00 88.94 199 LYS A C 1
ATOM 1626 O O . LYS A 1 199 ? -12.744 -6.233 17.145 1.00 88.94 199 LYS A O 1
ATOM 1631 N N . ILE A 1 200 ? -11.290 -4.720 17.921 1.00 88.44 200 ILE A N 1
ATOM 1632 C CA . ILE A 1 200 ? -11.779 -3.624 17.063 1.00 88.44 200 ILE A CA 1
ATOM 1633 C C . ILE A 1 200 ? -11.577 -3.962 15.583 1.00 88.44 200 ILE A C 1
ATOM 1635 O O . ILE A 1 200 ? -12.392 -3.579 14.746 1.00 88.44 200 ILE A O 1
ATOM 1639 N N . LEU A 1 201 ? -10.493 -4.670 15.273 1.00 91.62 201 LEU A N 1
ATOM 1640 C CA . LEU A 1 201 ? -10.123 -5.053 13.916 1.00 91.62 201 LEU A CA 1
ATOM 1641 C C . LEU A 1 201 ? -10.575 -6.478 13.552 1.00 91.62 201 LEU A C 1
ATOM 1643 O O . LEU A 1 201 ? -10.358 -6.918 12.425 1.00 91.62 201 LEU A O 1
ATOM 1647 N N . GLU A 1 202 ? -11.218 -7.199 14.475 1.00 87.00 202 GLU A N 1
ATOM 1648 C CA . GLU A 1 202 ? -11.734 -8.549 14.262 1.00 87.00 202 GLU A CA 1
ATOM 1649 C C . GLU A 1 202 ? -12.850 -8.468 13.213 1.00 87.00 202 GLU A C 1
ATOM 1651 O O . GLU A 1 202 ? -13.924 -7.925 13.466 1.00 87.00 202 GLU A O 1
ATOM 1656 N N . ASN A 1 203 ? -12.575 -8.990 12.014 1.00 90.56 203 ASN A N 1
ATOM 1657 C CA . ASN A 1 203 ? -13.398 -8.915 10.793 1.00 90.56 203 ASN A CA 1
ATOM 1658 C C . ASN A 1 203 ? -13.271 -7.635 9.953 1.00 90.56 203 ASN A C 1
ATOM 1660 O O . ASN A 1 203 ? -13.931 -7.537 8.919 1.00 90.56 203 ASN A O 1
ATOM 1664 N N . VAL A 1 204 ? -12.401 -6.691 10.315 1.00 95.44 204 VAL A N 1
ATOM 1665 C CA . VAL A 1 204 ? -12.110 -5.540 9.451 1.00 95.44 204 VAL A CA 1
ATOM 1666 C C . VAL A 1 204 ? -11.121 -5.967 8.369 1.00 95.44 204 VAL A C 1
ATOM 1668 O O . VAL A 1 204 ? -10.017 -6.418 8.660 1.00 95.44 204 VAL A O 1
ATOM 1671 N N . SER A 1 205 ? -11.510 -5.839 7.101 1.00 96.44 205 SER A N 1
ATOM 1672 C CA . SER A 1 205 ? -10.652 -6.222 5.972 1.00 96.44 205 SER A CA 1
ATOM 1673 C C . SER A 1 205 ? -9.568 -5.188 5.691 1.00 96.44 205 SER A C 1
ATOM 1675 O O . SER A 1 205 ? -8.419 -5.543 5.414 1.00 96.44 205 SER A O 1
ATOM 1677 N N . TYR A 1 206 ? -9.937 -3.914 5.785 1.00 97.06 206 TYR A N 1
ATOM 1678 C CA . TYR A 1 206 ? -9.021 -2.787 5.719 1.00 97.06 206 TYR A CA 1
ATOM 1679 C C . TYR A 1 206 ? -9.626 -1.560 6.411 1.00 97.06 206 TYR A C 1
ATOM 1681 O O . TYR A 1 206 ? -10.847 -1.455 6.567 1.00 97.06 206 TYR A O 1
ATOM 1689 N N . VAL A 1 207 ? -8.765 -0.632 6.816 1.00 97.44 207 VAL A N 1
ATOM 1690 C CA . VAL A 1 207 ? -9.148 0.712 7.264 1.00 97.44 207 VAL A CA 1
ATOM 1691 C C . VAL A 1 207 ? -8.701 1.706 6.202 1.00 97.44 207 VAL A C 1
ATOM 1693 O O . VAL A 1 207 ? -7.606 1.569 5.666 1.00 97.44 207 VAL A O 1
ATOM 1696 N N . GLU A 1 208 ? -9.526 2.693 5.889 1.00 96.69 208 GLU A N 1
ATOM 1697 C CA . GLU A 1 208 ? -9.223 3.741 4.914 1.00 96.69 208 GLU A CA 1
ATOM 1698 C C . GLU A 1 208 ? -9.545 5.105 5.516 1.00 96.69 208 GLU A C 1
ATOM 1700 O O . GLU A 1 208 ? -10.584 5.263 6.156 1.00 96.69 208 GLU A O 1
ATOM 1705 N N . GLY A 1 209 ? -8.672 6.088 5.322 1.00 96.44 209 GLY A N 1
ATOM 1706 C CA . GLY A 1 209 ? -8.898 7.449 5.795 1.00 96.44 209 GLY A CA 1
ATOM 1707 C C . GLY A 1 209 ? -7.697 8.364 5.574 1.00 96.44 209 GLY A C 1
ATOM 1708 O O . GLY A 1 209 ? -6.698 7.938 4.997 1.00 96.44 209 GLY A O 1
ATOM 1709 N N . PRO A 1 210 ? -7.772 9.628 6.012 1.00 95.56 210 PRO A N 1
ATOM 1710 C CA . PRO A 1 210 ? -6.647 10.549 5.908 1.00 95.56 210 PRO A CA 1
ATOM 1711 C C . PRO A 1 210 ? -5.548 10.224 6.931 1.00 95.56 210 PRO A C 1
ATOM 1713 O O . PRO A 1 210 ? -5.762 9.516 7.921 1.00 95.56 210 PRO A O 1
ATOM 1716 N N . GLU A 1 211 ? -4.357 10.766 6.702 1.00 93.00 211 GLU A N 1
ATOM 1717 C CA . GLU A 1 211 ? -3.253 10.753 7.658 1.00 93.00 211 GLU A CA 1
ATOM 1718 C C . GLU A 1 211 ? -3.479 11.729 8.807 1.00 93.00 211 GLU A C 1
ATOM 1720 O O . GLU A 1 211 ? -4.041 12.818 8.647 1.00 93.00 211 GLU A O 1
ATOM 1725 N N . VAL A 1 212 ? -2.967 11.364 9.982 1.00 92.31 212 VAL A N 1
ATOM 1726 C CA . VAL A 1 212 ? -2.876 12.286 11.112 1.00 92.31 212 VAL A CA 1
ATOM 1727 C C . VAL A 1 212 ? -1.446 12.771 11.325 1.00 92.31 212 VAL A C 1
ATOM 1729 O O . VAL A 1 212 ? -0.443 12.118 11.011 1.00 92.31 212 VAL A O 1
ATOM 1732 N N . LYS A 1 213 ? -1.330 13.959 11.910 1.00 89.94 213 LYS A N 1
ATOM 1733 C CA . LYS A 1 213 ? -0.064 14.467 12.424 1.00 89.94 213 LYS A CA 1
ATOM 1734 C C . LYS A 1 213 ? -0.009 14.242 13.926 1.00 89.94 213 LYS A C 1
ATOM 1736 O O . LYS A 1 213 ? -0.863 14.724 14.669 1.00 89.94 213 LYS A O 1
ATOM 1741 N N . MET A 1 214 ? 1.037 13.549 14.362 1.00 87.06 214 MET A N 1
ATOM 1742 C CA . MET A 1 214 ? 1.298 13.259 15.768 1.00 87.06 214 MET A CA 1
ATOM 1743 C C . MET A 1 214 ? 2.375 14.193 16.327 1.00 87.06 214 MET A C 1
ATOM 1745 O O . MET A 1 214 ? 3.383 14.458 15.672 1.00 87.06 214 MET A O 1
ATOM 1749 N N . LEU A 1 215 ? 2.190 14.649 17.566 1.00 85.19 215 LEU A N 1
ATOM 1750 C CA . LEU A 1 215 ? 3.247 15.214 18.405 1.00 85.19 215 LEU A CA 1
ATOM 1751 C C . LEU A 1 215 ? 3.332 14.377 19.684 1.00 85.19 215 LEU A C 1
ATOM 1753 O O . LEU A 1 215 ? 2.498 14.490 20.586 1.00 85.19 215 LEU A O 1
ATOM 1757 N N . GLY A 1 216 ? 4.319 13.481 19.738 1.00 84.44 216 GLY A N 1
ATOM 1758 C CA . GLY A 1 216 ? 4.351 12.425 20.748 1.00 84.44 216 GLY A CA 1
ATOM 1759 C C . GLY A 1 216 ? 3.124 11.518 20.613 1.00 84.44 216 GLY A C 1
ATOM 1760 O O . GLY A 1 216 ? 2.878 10.966 19.546 1.00 84.44 216 GLY A O 1
ATOM 1761 N N . LYS A 1 217 ? 2.338 11.396 21.686 1.00 83.88 217 LYS A N 1
ATOM 1762 C CA . LYS A 1 217 ? 1.108 10.582 21.734 1.00 83.88 217 LYS A CA 1
ATOM 1763 C C . LYS A 1 217 ? -0.176 11.355 21.413 1.00 83.88 217 LYS A C 1
ATOM 1765 O O . LYS A 1 217 ? -1.262 10.808 21.552 1.00 83.88 217 LYS A O 1
ATOM 1770 N N . ARG A 1 218 ? -0.074 12.632 21.030 1.00 85.88 218 ARG A N 1
ATOM 1771 C CA . ARG A 1 218 ? -1.235 13.494 20.774 1.00 85.88 218 ARG A CA 1
ATOM 1772 C C . ARG A 1 218 ? -1.406 13.756 19.289 1.00 85.88 218 ARG A C 1
ATOM 1774 O O . ARG A 1 218 ? -0.434 14.107 18.616 1.00 85.88 218 ARG A O 1
ATOM 1781 N N . ILE A 1 219 ? -2.643 13.656 18.814 1.00 89.38 219 ILE A N 1
ATOM 1782 C CA . ILE A 1 219 ? -3.016 14.109 17.475 1.00 89.38 219 ILE A CA 1
ATOM 1783 C C . ILE A 1 219 ? -3.048 15.636 17.492 1.00 89.38 219 ILE A C 1
ATOM 1785 O O . ILE A 1 219 ? -3.835 16.243 18.221 1.00 89.38 219 ILE A O 1
ATOM 1789 N N . VAL A 1 220 ? -2.185 16.260 16.695 1.00 91.38 220 VAL A N 1
ATOM 1790 C CA . VAL A 1 220 ? -2.169 17.720 16.533 1.00 91.38 220 VAL A CA 1
ATOM 1791 C C . VAL A 1 220 ? -2.971 18.168 15.324 1.00 91.38 220 VAL A C 1
ATOM 1793 O O . VAL A 1 220 ? -3.487 19.280 15.341 1.00 91.38 220 VAL A O 1
ATOM 1796 N N . ASP A 1 221 ? -3.107 17.314 14.308 1.00 90.56 221 ASP A N 1
ATOM 1797 C CA . ASP A 1 221 ? -3.837 17.659 13.092 1.00 90.56 221 ASP A CA 1
ATOM 1798 C C . ASP A 1 221 ? -4.342 16.425 12.333 1.00 90.56 221 ASP A C 1
ATOM 1800 O O . ASP A 1 221 ? -3.774 15.336 12.459 1.00 90.56 221 ASP A O 1
ATOM 1804 N N . VAL A 1 222 ? -5.380 16.625 11.524 1.00 92.12 222 VAL A N 1
ATOM 1805 C CA . VAL A 1 222 ? -5.843 15.687 10.495 1.00 92.12 222 VAL A CA 1
ATOM 1806 C C . VAL A 1 222 ? -5.501 16.309 9.148 1.00 92.12 222 VAL A C 1
ATOM 1808 O O . VAL A 1 222 ? -5.887 17.443 8.877 1.00 92.12 222 VAL A O 1
ATOM 1811 N N . LEU A 1 223 ? -4.778 15.588 8.300 1.00 91.50 223 LEU A N 1
ATOM 1812 C CA . LEU A 1 223 ? -4.201 16.170 7.095 1.00 91.50 223 LEU A CA 1
ATOM 1813 C C . LEU A 1 223 ? -5.177 16.073 5.920 1.00 91.50 223 LEU A C 1
ATOM 1815 O O . LEU A 1 223 ? -5.417 14.994 5.375 1.00 91.50 223 LEU A O 1
ATOM 1819 N N . GLU A 1 224 ? -5.743 17.214 5.530 1.00 91.75 224 GLU A N 1
ATOM 1820 C CA . GLU A 1 224 ? -6.617 17.312 4.358 1.00 91.75 224 GLU A CA 1
ATOM 1821 C C . GLU A 1 224 ? -5.864 16.937 3.073 1.00 91.75 224 GLU A C 1
ATOM 1823 O O . GLU A 1 224 ? -4.685 17.251 2.916 1.00 91.75 224 GLU A O 1
ATOM 1828 N N . GLY A 1 225 ? -6.543 16.248 2.154 1.00 90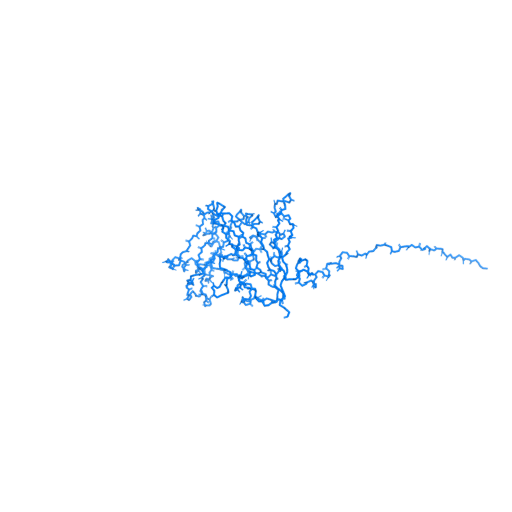.06 225 GLY A N 1
ATOM 1829 C CA . GLY A 1 225 ? -5.970 15.830 0.869 1.00 90.06 225 GLY A CA 1
ATOM 1830 C C . GLY A 1 225 ? -5.030 14.622 0.935 1.00 90.06 225 GLY A C 1
ATOM 1831 O O . GLY A 1 225 ? -4.593 14.146 -0.111 1.00 90.06 225 GLY A O 1
ATOM 1832 N N . THR A 1 226 ? -4.749 14.106 2.135 1.00 93.56 226 THR A N 1
ATOM 1833 C CA . THR A 1 226 ? -4.018 12.847 2.318 1.00 93.56 226 THR A CA 1
ATOM 1834 C C . THR A 1 226 ? -4.969 11.656 2.315 1.00 93.56 226 THR A C 1
ATOM 1836 O O . THR A 1 226 ? -6.130 11.761 2.722 1.00 93.56 226 THR A O 1
ATOM 1839 N N . HIS A 1 227 ? -4.461 10.509 1.886 1.00 93.69 227 HIS A N 1
ATOM 1840 C CA . HIS A 1 227 ? -5.203 9.261 1.858 1.00 93.69 227 HIS A CA 1
ATOM 1841 C C . HIS A 1 227 ? -4.286 8.091 2.212 1.00 93.69 227 HIS A C 1
ATOM 1843 O O . HIS A 1 227 ? -3.186 7.972 1.675 1.00 93.69 227 HIS A O 1
ATOM 1849 N N . GLN A 1 228 ? -4.752 7.196 3.074 1.00 95.19 228 GLN A N 1
ATOM 1850 C CA . GLN A 1 228 ? -4.076 5.947 3.393 1.00 95.19 228 GLN A CA 1
ATOM 1851 C C . GLN A 1 228 ? -5.080 4.805 3.564 1.00 95.19 228 GLN A C 1
ATOM 1853 O O . GLN A 1 228 ? -6.179 4.975 4.094 1.00 95.19 228 GLN A O 1
ATOM 1858 N N . ILE A 1 229 ? -4.659 3.617 3.142 1.00 96.19 229 ILE A N 1
ATOM 1859 C CA . ILE A 1 229 ? -5.341 2.342 3.341 1.00 96.19 229 ILE A CA 1
ATOM 1860 C C . ILE A 1 229 ? -4.421 1.448 4.154 1.00 96.19 229 ILE A C 1
ATOM 1862 O O . ILE A 1 229 ? -3.261 1.274 3.800 1.00 96.19 229 ILE A O 1
ATOM 1866 N N . CYS A 1 230 ? -4.955 0.829 5.196 1.00 96.69 230 CYS A N 1
ATOM 1867 C CA . CYS A 1 230 ? -4.290 -0.182 6.001 1.00 96.69 230 CYS A CA 1
ATOM 1868 C C . CYS A 1 230 ? -4.982 -1.531 5.777 1.00 96.69 230 CYS A C 1
ATOM 1870 O O . CYS A 1 230 ? -6.118 -1.725 6.216 1.00 96.69 230 CYS A O 1
ATOM 1872 N N . ILE A 1 231 ? -4.321 -2.461 5.082 1.00 96.62 231 ILE A N 1
ATOM 1873 C CA . ILE A 1 231 ? -4.827 -3.825 4.873 1.00 96.62 231 ILE A CA 1
ATOM 1874 C C . ILE A 1 231 ? -4.609 -4.647 6.140 1.00 96.62 231 ILE A C 1
ATOM 1876 O O . ILE A 1 231 ? -3.503 -4.687 6.680 1.00 96.62 231 ILE A O 1
ATOM 1880 N N . LEU A 1 232 ? -5.668 -5.335 6.566 1.00 95.00 232 LEU A N 1
ATOM 1881 C CA . LEU A 1 232 ? -5.701 -6.154 7.780 1.00 95.00 232 LEU A CA 1
ATOM 1882 C C . LEU A 1 232 ? -6.118 -7.608 7.513 1.00 95.00 232 LEU A C 1
ATOM 1884 O O . LEU A 1 232 ? -5.924 -8.475 8.362 1.00 95.00 232 LEU A O 1
ATOM 1888 N N . SER A 1 233 ? -6.684 -7.889 6.336 1.00 94.56 233 SER A N 1
ATOM 1889 C CA . SER A 1 233 ? -7.073 -9.234 5.913 1.00 94.56 233 SER A CA 1
ATOM 1890 C C . SER A 1 233 ? -5.988 -9.898 5.070 1.00 94.56 233 SER A C 1
ATOM 1892 O O . SER A 1 233 ? -5.622 -9.388 4.012 1.00 94.56 233 SER A O 1
ATOM 1894 N N . GLU A 1 234 ? -5.563 -11.094 5.481 1.00 92.88 234 GLU A N 1
ATOM 1895 C CA . GLU A 1 234 ? -4.656 -11.952 4.701 1.00 92.88 234 GLU A CA 1
ATOM 1896 C C . GLU A 1 234 ? -5.244 -12.324 3.331 1.00 92.88 234 GLU A C 1
ATOM 1898 O O . GLU A 1 234 ? -4.534 -12.425 2.334 1.00 92.88 234 GLU A O 1
ATOM 1903 N N . GLU A 1 235 ? -6.565 -12.502 3.246 1.00 93.44 235 GLU A N 1
ATOM 1904 C CA . GLU A 1 235 ? -7.231 -12.785 1.972 1.00 93.44 235 GLU A CA 1
ATOM 1905 C C . GLU A 1 235 ? -7.158 -11.585 1.024 1.00 93.44 235 GLU A C 1
ATOM 1907 O O . GLU A 1 235 ? -6.917 -11.765 -0.168 1.00 93.44 235 GLU A O 1
ATOM 1912 N N . LEU A 1 236 ? -7.320 -10.362 1.541 1.00 95.12 236 LEU A N 1
ATOM 1913 C CA . LEU A 1 236 ? -7.152 -9.150 0.740 1.00 95.12 236 LEU A CA 1
ATOM 1914 C C . LEU A 1 236 ? -5.682 -8.941 0.343 1.00 95.12 236 LEU A C 1
ATOM 1916 O O . LEU A 1 236 ? -5.409 -8.607 -0.807 1.00 95.12 236 LEU A O 1
ATOM 1920 N N . ALA A 1 237 ? -4.732 -9.207 1.241 1.00 95.12 237 ALA A N 1
ATOM 1921 C CA . ALA A 1 237 ? -3.299 -9.128 0.951 1.00 95.12 237 ALA A CA 1
ATOM 1922 C C . ALA A 1 237 ? -2.890 -10.026 -0.238 1.00 95.12 237 ALA A C 1
ATOM 1924 O O . ALA A 1 237 ? -2.205 -9.569 -1.154 1.00 95.12 237 ALA A O 1
ATOM 1925 N N . LYS A 1 238 ? -3.418 -11.257 -0.317 1.00 93.62 238 LYS A N 1
ATOM 1926 C CA . LYS A 1 238 ? -3.194 -12.163 -1.464 1.00 93.62 238 LYS A CA 1
ATOM 1927 C C . LYS A 1 238 ? -3.713 -11.610 -2.794 1.00 93.62 238 LYS A C 1
ATOM 1929 O O . LYS A 1 238 ? -3.152 -11.918 -3.847 1.00 93.62 238 LYS A O 1
ATOM 1934 N N . TRP A 1 239 ? -4.790 -10.820 -2.786 1.00 93.50 239 TRP A N 1
ATOM 1935 C CA . TRP A 1 239 ? -5.238 -10.125 -3.998 1.00 93.50 239 TRP A CA 1
ATOM 1936 C C . TRP A 1 239 ? -4.237 -9.054 -4.415 1.00 93.50 239 TRP A C 1
ATOM 1938 O O . TRP A 1 239 ? -3.899 -8.968 -5.593 1.00 93.50 239 TRP A O 1
ATOM 1948 N N . PHE A 1 240 ? -3.709 -8.287 -3.463 1.00 94.62 240 PHE A N 1
ATOM 1949 C CA . PHE A 1 240 ? -2.684 -7.283 -3.744 1.00 94.62 240 PHE A CA 1
ATOM 1950 C C . PHE A 1 240 ? -1.428 -7.906 -4.356 1.00 94.62 240 PHE A C 1
ATOM 1952 O O . PHE A 1 240 ? -0.894 -7.355 -5.317 1.00 94.62 240 PHE A O 1
ATOM 1959 N N . ASP A 1 241 ? -1.023 -9.098 -3.916 1.00 94.00 241 ASP A N 1
ATOM 1960 C CA . ASP A 1 241 ? 0.083 -9.825 -4.545 1.00 94.00 241 ASP A CA 1
ATOM 1961 C C . ASP A 1 241 ? -0.163 -10.068 -6.041 1.00 94.00 241 ASP A C 1
ATOM 1963 O O . ASP A 1 241 ? 0.728 -9.874 -6.869 1.00 94.00 241 ASP A O 1
ATOM 1967 N N . ARG A 1 242 ? -1.378 -10.457 -6.431 1.00 92.88 242 ARG A N 1
ATOM 1968 C CA . ARG A 1 242 ? -1.729 -10.696 -7.845 1.00 92.88 242 ARG A CA 1
ATOM 1969 C C . ARG A 1 242 ? -1.701 -9.419 -8.687 1.00 92.88 242 ARG A C 1
ATOM 1971 O O . ARG A 1 242 ? -1.547 -9.502 -9.902 1.00 92.88 242 ARG A O 1
ATOM 1978 N N . HIS A 1 243 ? -1.831 -8.264 -8.044 1.00 93.81 243 HIS A N 1
ATOM 1979 C CA . HIS A 1 243 ? -2.038 -6.966 -8.680 1.00 93.81 243 HIS A CA 1
ATOM 1980 C C . HIS A 1 243 ? -0.882 -5.974 -8.466 1.00 93.81 243 HIS A C 1
ATOM 1982 O O . HIS A 1 243 ? -1.031 -4.776 -8.725 1.00 93.81 243 HIS A O 1
ATOM 1988 N N . LEU A 1 244 ? 0.284 -6.462 -8.033 1.00 95.38 244 LEU A N 1
ATOM 1989 C CA . LEU A 1 244 ? 1.531 -5.703 -8.056 1.00 95.38 244 LEU A CA 1
ATOM 1990 C C . LEU A 1 244 ? 1.997 -5.510 -9.509 1.00 95.38 244 LEU A C 1
ATOM 1992 O O . LEU A 1 244 ? 2.418 -6.464 -10.164 1.00 95.38 244 LEU A O 1
ATOM 1996 N N . ASP A 1 245 ? 1.915 -4.276 -10.003 1.00 95.12 245 ASP A N 1
ATOM 1997 C CA . ASP A 1 245 ? 2.149 -3.920 -11.410 1.00 95.12 245 ASP A CA 1
ATOM 1998 C C . ASP A 1 245 ? 3.584 -3.441 -11.652 1.00 95.12 245 ASP A C 1
ATOM 2000 O O . ASP A 1 245 ? 4.224 -3.837 -12.632 1.00 95.12 245 ASP A O 1
ATOM 2004 N N . SER A 1 246 ? 4.094 -2.588 -10.760 1.00 95.88 246 SER A N 1
ATOM 2005 C CA . SER A 1 246 ? 5.387 -1.933 -10.948 1.00 95.88 246 SER A CA 1
ATOM 2006 C C . SER A 1 246 ? 6.175 -1.765 -9.648 1.00 95.88 246 SER A C 1
ATOM 2008 O O . SER A 1 246 ? 5.605 -1.660 -8.563 1.00 95.88 246 SER A O 1
ATOM 2010 N N . ALA A 1 247 ? 7.499 -1.676 -9.767 1.00 96.12 247 ALA A N 1
ATOM 2011 C CA . ALA A 1 247 ? 8.412 -1.326 -8.686 1.00 96.12 247 ALA A CA 1
ATOM 2012 C C . ALA A 1 247 ? 9.495 -0.355 -9.176 1.00 96.12 247 ALA A C 1
ATOM 2014 O O . ALA A 1 247 ? 10.160 -0.596 -10.186 1.00 96.12 247 ALA A O 1
ATOM 2015 N N . VAL A 1 248 ? 9.704 0.731 -8.437 1.00 95.38 248 VAL A N 1
ATOM 2016 C CA . VAL A 1 248 ? 10.791 1.685 -8.679 1.00 95.38 248 VAL A CA 1
ATOM 2017 C C . VAL A 1 248 ? 11.784 1.569 -7.537 1.00 95.38 248 VAL A C 1
ATOM 2019 O O . VAL A 1 248 ? 11.430 1.836 -6.394 1.00 95.38 248 VAL A O 1
ATOM 2022 N N . PHE A 1 249 ? 13.022 1.187 -7.836 1.00 94.50 249 PHE A N 1
ATOM 2023 C CA . PHE A 1 249 ? 14.111 1.111 -6.867 1.00 94.50 249 PHE A CA 1
ATOM 2024 C C . PHE A 1 249 ? 15.053 2.293 -7.046 1.00 94.50 249 PHE A C 1
ATOM 2026 O O . PHE A 1 249 ? 15.518 2.570 -8.149 1.00 94.50 249 PHE A O 1
ATOM 2033 N N . VAL A 1 250 ? 15.395 2.957 -5.949 1.00 92.19 250 VAL A N 1
ATOM 2034 C CA . VAL A 1 250 ? 16.282 4.119 -5.930 1.00 92.19 250 VAL A CA 1
ATOM 2035 C C . VAL A 1 250 ? 17.443 3.854 -4.994 1.00 92.19 250 VAL A C 1
ATOM 2037 O O . VAL A 1 250 ? 17.258 3.458 -3.845 1.00 92.19 250 VAL A O 1
ATOM 2040 N N . ASN A 1 251 ? 18.657 4.053 -5.489 1.00 88.56 251 ASN A N 1
ATOM 2041 C CA . ASN A 1 251 ? 19.865 3.953 -4.684 1.00 88.56 251 ASN A CA 1
ATOM 2042 C C . ASN A 1 251 ? 20.657 5.253 -4.827 1.00 88.56 251 ASN A C 1
ATOM 2044 O O . ASN A 1 251 ? 21.321 5.457 -5.852 1.00 88.56 251 ASN A O 1
ATOM 2048 N N . LYS A 1 252 ? 20.544 6.120 -3.811 1.00 73.38 252 LYS A N 1
ATOM 2049 C CA . LYS A 1 252 ? 21.233 7.414 -3.747 1.00 73.38 252 LYS A CA 1
ATOM 2050 C C . LYS A 1 252 ? 22.734 7.156 -3.582 1.00 73.38 252 LYS A C 1
ATOM 2052 O O . LYS A 1 252 ? 23.139 6.537 -2.600 1.00 73.38 252 LYS A O 1
ATOM 2057 N N . GLN A 1 253 ? 23.519 7.589 -4.566 1.00 60.19 253 GLN A N 1
ATOM 2058 C CA . GLN A 1 253 ? 24.981 7.636 -4.470 1.00 60.19 253 GLN A CA 1
ATOM 2059 C C . GLN A 1 253 ? 25.439 8.833 -3.643 1.00 60.19 253 GLN A C 1
ATOM 2061 O O . GLN A 1 253 ? 24.766 9.886 -3.724 1.00 60.19 253 GLN A O 1
#

Sequence (253 aa):
MLSACFKRSTRILRHRFNATFSQKLRSCARFPYQEENVGKWFTKEIPIPHDPFHVRTINILNLTEKCPDADTFSKALKGGDVFRVLFHGTDQKSAQDIIENGVRLDKLHSETGPEDFSFGRGFYLTENLEREVRGALFWAFDSPSCNAKQAVLVFKIPNDVIDKYRANAKILSYHNQEELRSFVEKFRAGETLQRELEKILENVSYVEGPEVKMLGKRIVDVLEGTHQICILSEELAKWFDRHLDSAVFVNKQ